Protein 3CIM (pdb70)

Structure (mmCIF, N/CA/C/O backbone):
data_3CIM
#
_entry.id   3CIM
#
_cell.length_a   120.802
_cell.length_b   120.802
_cell.length_c   29.235
_cell.angle_alpha   90.000
_cell.angle_beta   90.000
_cell.angle_gamma   120.000
#
_symmetry.space_group_name_H-M   'P 6'
#
loop_
_entity.id
_entity.type
_entity.pdbx_description
1 polymer 'Carbon dioxide-concentrating mechanism protein ccmK homolog 2'
2 non-polymer 'SULFATE ION'
3 non-polymer GLYCEROL
4 water water
#
loop_
_atom_site.group_PDB
_atom_site.id
_atom_site.type_symbol
_atom_site.label_atom_id
_atom_site.label_alt_id
_atom_site.label_comp_id
_atom_site.label_asym_id
_atom_site.label_entity_id
_atom_site.label_seq_id
_atom_site.pdbx_PDB_ins_code
_atom_site.Cartn_x
_atom_site.Cartn_y
_atom_site.Cartn_z
_atom_site.occupancy
_atom_site.B_iso_or_equiv
_atom_site.auth_seq_id
_atom_site.auth_comp_id
_atom_site.auth_asym_id
_atom_site.auth_atom_id
_atom_site.pdbx_PDB_model_num
ATOM 1 N N . ILE A 1 3 ? -23.485 20.857 14.944 1.00 27.64 3 ILE A N 1
ATOM 2 C CA . ILE A 1 3 ? -22.478 21.726 14.275 1.00 25.95 3 ILE A CA 1
ATOM 3 C C . ILE A 1 3 ? -21.766 20.967 13.121 1.00 20.39 3 ILE A C 1
ATOM 4 O O . ILE A 1 3 ? -21.536 19.732 13.184 1.00 18.88 3 ILE A O 1
ATOM 9 N N . ALA A 1 4 ? -21.524 21.690 12.024 1.00 16.87 4 ALA A N 1
ATOM 10 C CA . ALA A 1 4 ? -21.078 21.096 10.751 1.00 13.62 4 ALA A CA 1
ATOM 11 C C . ALA A 1 4 ? -19.677 20.537 10.832 1.00 12.96 4 ALA A C 1
ATOM 12 O O . ALA A 1 4 ? -18.877 20.932 11.681 1.00 15.25 4 ALA A O 1
ATOM 14 N N . VAL A 1 5 ? -19.413 19.581 9.957 1.00 11.97 5 VAL A N 1
ATOM 15 C CA . VAL A 1 5 ? -18.069 19.001 9.840 1.00 12.62 5 VAL A CA 1
ATOM 16 C C . VAL A 1 5 ? -17.598 19.175 8.395 1.00 12.45 5 VAL A C 1
ATOM 17 O O . VAL A 1 5 ? -18.372 18.992 7.462 1.00 12.32 5 VAL A O 1
ATOM 21 N N . GLY A 1 6 ? -16.331 19.577 8.227 1.00 10.31 6 GLY A N 1
ATOM 22 C CA . GLY A 1 6 ? -15.733 19.708 6.916 1.00 10.78 6 GLY A CA 1
ATOM 23 C C . GLY A 1 6 ? -14.451 18.874 6.889 1.00 11.20 6 GLY A C 1
ATOM 24 O O . GLY A 1 6 ? -13.713 18.789 7.887 1.00 12.10 6 GLY A O 1
ATOM 25 N N . MET A 1 7 ? -14.208 18.231 5.753 1.00 9.64 7 MET A N 1
ATOM 26 C CA . MET A 1 7 ? -13.108 17.269 5.621 1.00 9.82 7 MET A CA 1
ATOM 27 C C . MET A 1 7 ? -12.370 17.500 4.322 1.00 9.70 7 MET A C 1
ATOM 28 O O . MET A 1 7 ? -13.008 17.625 3.268 1.00 10.61 7 MET A O 1
ATOM 33 N N . ILE A 1 8 ? -11.022 17.510 4.350 1.00 10.04 8 ILE A N 1
ATOM 34 C CA . ILE A 1 8 ? -10.204 17.481 3.141 1.00 9.88 8 ILE A CA 1
ATOM 35 C C . ILE A 1 8 ? -9.231 16.323 3.300 1.00 9.25 8 ILE A C 1
ATOM 36 O O . ILE A 1 8 ? -8.486 16.252 4.271 1.00 9.47 8 ILE A O 1
ATOM 41 N N . GLU A 1 9 ? -9.247 15.453 2.297 1.00 9.66 9 GLU A N 1
ATOM 42 C CA . GLU A 1 9 ? -8.335 14.317 2.211 1.00 8.76 9 GLU A CA 1
ATOM 43 C C . GLU A 1 9 ? -7.322 14.590 1.125 1.00 9.20 9 GLU A C 1
ATOM 44 O O . GLU A 1 9 ? -7.704 14.925 -0.005 1.00 10.56 9 GLU A O 1
ATOM 50 N N . THR A 1 10 ? -6.044 14.443 1.468 1.00 9.68 10 THR A N 1
ATOM 51 C CA . THR A 1 10 ? -4.954 14.593 0.514 1.00 10.09 10 THR A CA 1
ATOM 52 C C . THR A 1 10 ? -4.161 13.323 0.363 1.00 10.74 10 THR A C 1
ATOM 53 O O . THR A 1 10 ? -4.210 12.462 1.223 1.00 12.27 10 THR A O 1
ATOM 57 N N . ARG A 1 11 ? -3.416 13.236 -0.737 1.00 12.48 11 ARG A N 1
ATOM 58 C CA . ARG A 1 11 ? -2.341 12.257 -0.836 1.00 13.59 11 ARG A CA 1
ATOM 59 C C . ARG A 1 11 ? -1.076 13.005 -0.461 1.00 13.90 11 ARG A C 1
ATOM 60 O O . ARG A 1 11 ? -0.662 13.897 -1.170 1.00 18.96 11 ARG A O 1
ATOM 68 N N . GLY A 1 12 ? -0.493 12.692 0.678 1.00 11.89 12 GLY A N 1
ATOM 69 C CA . GLY A 1 12 ? 0.699 13.435 1.130 1.00 12.58 12 GLY A CA 1
ATOM 70 C C . GLY A 1 12 ? 0.487 14.275 2.381 1.00 10.70 12 GLY A C 1
ATOM 71 O O . GLY A 1 12 ? -0.540 14.947 2.531 1.00 12.26 12 GLY A O 1
ATOM 72 N N . PHE A 1 13 ? 1.505 14.296 3.237 1.00 11.08 13 PHE A N 1
ATOM 73 C CA . PHE A 1 13 ? 1.357 14.948 4.542 1.00 10.78 13 PHE A CA 1
ATOM 74 C C . PHE A 1 13 ? 1.514 16.501 4.457 1.00 9.71 13 PHE A C 1
ATOM 75 O O . PHE A 1 13 ? 0.711 17.229 5.000 1.00 9.88 13 PHE A O 1
ATOM 83 N N . PRO A 1 14 ? 2.529 17.013 3.744 1.00 9.51 14 PRO A N 1
ATOM 84 C CA . PRO A 1 14 ? 2.654 18.478 3.684 1.00 9.92 14 PRO A CA 1
ATOM 85 C C . PRO A 1 14 ? 1.373 19.161 3.174 1.00 10.39 14 PRO A C 1
ATOM 86 O O . PRO A 1 14 ? 0.970 20.186 3.731 1.00 10.72 14 PRO A O 1
ATOM 90 N N . ALA A 1 15 ? 0.711 18.560 2.191 1.00 9.94 15 ALA A N 1
ATOM 91 C CA . ALA A 1 15 ? -0.519 19.151 1.648 1.00 11.99 15 ALA A CA 1
ATOM 92 C C . ALA A 1 15 ? -1.652 19.166 2.678 1.00 9.59 15 ALA A C 1
ATOM 93 O O . ALA A 1 15 ? -2.466 20.098 2.707 1.00 10.99 15 ALA A O 1
ATOM 95 N N . VAL A 1 16 ? -1.718 18.146 3.529 1.00 9.40 16 VAL A N 1
ATOM 96 C CA . VAL A 1 16 ? -2.775 18.079 4.517 1.00 10.83 16 VAL A CA 1
ATOM 97 C C . VAL A 1 16 ? -2.553 19.116 5.615 1.00 10.20 16 VAL A C 1
ATOM 98 O O . VAL A 1 16 ? -3.520 19.666 6.147 1.00 10.29 16 VAL A O 1
ATOM 102 N N . VAL A 1 17 ? -1.279 19.390 5.927 1.00 9.47 17 VAL A N 1
ATOM 103 C CA . VAL A 1 17 ? -0.964 20.420 6.908 1.00 11.08 17 VAL A CA 1
ATOM 104 C C . VAL A 1 17 ? -1.337 21.792 6.366 1.00 10.38 17 VAL A C 1
ATOM 105 O O . VAL A 1 17 ? -1.944 22.587 7.070 1.00 11.22 17 VAL A O 1
ATOM 109 N N . GLU A 1 18 ? -1.019 22.055 5.112 1.00 10.22 18 GLU A N 1
ATOM 110 C CA . GLU A 1 18 ? -1.453 23.299 4.479 1.00 11.82 18 GLU A CA 1
ATOM 111 C C . GLU A 1 18 ? -2.987 23.394 4.407 1.00 10.69 18 GLU A C 1
ATOM 112 O O . GLU A 1 18 ? -3.566 24.467 4.705 1.00 13.02 18 GLU A O 1
ATOM 118 N N . ALA A 1 19 ? -3.676 22.288 4.075 1.00 10.83 19 ALA A N 1
ATOM 119 C CA . ALA A 1 19 ? -5.150 22.310 4.094 1.00 11.65 19 ALA A CA 1
ATOM 120 C C . ALA A 1 19 ? -5.655 22.728 5.460 1.00 10.40 19 ALA A C 1
ATOM 121 O O . ALA A 1 19 ? -6.507 23.621 5.590 1.00 12.12 19 ALA A O 1
ATOM 123 N N . ALA A 1 20 ? -5.118 22.110 6.500 1.00 11.23 20 ALA A N 1
ATOM 124 C CA . ALA A 1 20 ? -5.549 22.426 7.849 1.00 10.50 20 ALA A CA 1
ATOM 125 C C . ALA A 1 20 ? -5.287 23.891 8.234 1.00 11.43 20 ALA A C 1
ATOM 126 O O . ALA A 1 20 ? -6.167 24.557 8.802 1.00 11.14 20 ALA A O 1
ATOM 128 N N . ASP A 1 21 ? -4.084 24.382 7.944 1.00 10.71 21 ASP A N 1
ATOM 129 C CA . ASP A 1 21 ? -3.724 25.738 8.311 1.00 11.58 21 ASP A CA 1
ATOM 130 C C . ASP A 1 21 ? -4.635 26.749 7.619 1.00 11.20 21 ASP A C 1
ATOM 131 O O . ASP A 1 21 ? -5.121 27.706 8.235 1.00 12.40 21 ASP A O 1
ATOM 136 N N . SER A 1 22 ? -4.838 26.561 6.319 1.00 12.18 22 SER A N 1
ATOM 137 C CA A SER A 1 22 ? -5.709 27.453 5.575 0.50 12.03 22 SER A CA 1
ATOM 138 C CA B SER A 1 22 ? -5.697 27.467 5.573 0.50 12.35 22 SER A CA 1
ATOM 139 C C . SER A 1 22 ? -7.157 27.395 6.037 1.00 13.95 22 SER A C 1
ATOM 140 O O . SER A 1 22 ? -7.830 28.412 6.084 1.00 12.93 22 SER A O 1
ATOM 145 N N . MET A 1 23 ? -7.628 26.202 6.406 1.00 12.99 23 MET A N 1
ATOM 146 C CA A MET A 1 23 ? -8.995 26.065 6.900 0.50 12.96 23 MET A CA 1
ATOM 147 C CA B MET A 1 23 ? -8.987 26.043 6.922 0.50 12.89 23 MET A CA 1
ATOM 148 C C . MET A 1 23 ? -9.203 26.862 8.194 1.00 12.41 23 MET A C 1
ATOM 149 O O . MET A 1 23 ? -10.188 27.609 8.328 1.00 13.29 23 MET A O 1
ATOM 158 N N . VAL A 1 24 ? -8.307 26.701 9.170 1.00 12.60 24 VAL A N 1
ATOM 159 C CA . VAL A 1 24 ? -8.506 27.390 10.442 1.00 13.24 24 VAL A CA 1
ATOM 160 C C . VAL A 1 24 ? -8.252 28.891 10.374 1.00 14.45 24 VAL A C 1
ATOM 161 O O . VAL A 1 24 ? -8.814 29.650 11.182 1.00 15.62 24 VAL A O 1
ATOM 165 N N . LYS A 1 25 ? -7.474 29.333 9.385 1.00 13.60 25 LYS A N 1
ATOM 166 C CA . LYS A 1 25 ? -7.252 30.766 9.205 1.00 13.34 25 LYS A CA 1
ATOM 167 C C . LYS A 1 25 ? -8.402 31.421 8.439 1.00 15.47 25 LYS A C 1
ATOM 168 O O . LYS A 1 25 ? -8.628 32.619 8.556 1.00 18.16 25 LYS A O 1
ATOM 174 N N . ALA A 1 26 ? -9.120 30.654 7.637 1.00 15.27 26 ALA A N 1
ATOM 175 C CA . ALA A 1 26 ? -10.111 31.253 6.746 1.00 15.55 26 ALA A CA 1
ATOM 176 C C . ALA A 1 26 ? -11.419 31.634 7.416 1.00 16.59 26 ALA A C 1
ATOM 177 O O . ALA A 1 26 ? -12.149 32.515 6.913 1.00 21.54 26 ALA A O 1
ATOM 179 N N . ALA A 1 27 ? -11.725 30.981 8.522 1.00 16.15 27 ALA A N 1
ATOM 180 C CA . ALA A 1 27 ? -13.065 31.091 9.131 1.00 16.74 27 ALA A CA 1
ATOM 181 C C . ALA A 1 27 ? -13.029 30.575 10.556 1.00 17.03 27 ALA A C 1
ATOM 182 O O . ALA A 1 27 ? -12.024 30.015 10.992 1.00 17.35 27 ALA A O 1
ATOM 184 N N . ARG A 1 28 ? -14.134 30.756 11.282 1.00 17.33 28 ARG A N 1
ATOM 185 C CA A ARG A 1 28 ? -14.175 30.360 12.678 0.50 18.92 28 ARG A CA 1
ATOM 186 C CA B ARG A 1 28 ? -14.204 30.366 12.680 0.50 19.50 28 ARG A CA 1
ATOM 187 C C . ARG A 1 28 ? -14.538 28.888 12.733 1.00 19.43 28 ARG A C 1
ATOM 188 O O . ARG A 1 28 ? -15.692 28.517 12.947 1.00 21.45 28 ARG A O 1
ATOM 203 N N . VAL A 1 29 ? -13.538 28.060 12.503 1.00 17.34 29 VAL A N 1
ATOM 204 C CA . VAL A 1 29 ? -13.687 26.609 12.651 1.00 15.16 29 VAL A CA 1
ATOM 205 C C . VAL A 1 29 ? -12.560 26.104 13.545 1.00 14.50 29 VAL A C 1
ATOM 206 O O . VAL A 1 29 ? -11.524 26.760 13.681 1.00 17.95 29 VAL A O 1
ATOM 210 N N . THR A 1 30 ? -12.766 24.950 14.164 1.00 14.41 30 THR A N 1
ATOM 211 C CA . THR A 1 30 ? -11.747 24.305 14.979 1.00 15.71 30 THR A CA 1
ATOM 212 C C . THR A 1 30 ? -11.293 23.048 14.253 1.00 13.45 30 THR A C 1
ATOM 213 O O . THR A 1 30 ? -12.094 22.260 13.765 1.00 14.79 30 THR A O 1
ATOM 217 N N . LEU A 1 31 ? -9.985 22.869 14.166 1.00 12.45 31 LEU A N 1
ATOM 218 C CA . LEU A 1 31 ? -9.424 21.628 13.674 1.00 12.47 31 LEU A CA 1
ATOM 219 C C . LEU A 1 31 ? -9.536 20.589 14.764 1.00 12.39 31 LEU A C 1
ATOM 220 O O . LEU A 1 31 ? -8.995 20.794 15.864 1.00 13.49 31 LEU A O 1
ATOM 225 N N . VAL A 1 32 ? -10.232 19.482 14.474 1.00 13.05 32 VAL A N 1
ATOM 226 C CA . VAL A 1 32 ? -10.576 18.522 15.521 1.00 15.38 32 VAL A CA 1
ATOM 227 C C . VAL A 1 32 ? -10.042 17.137 15.240 1.00 17.84 32 VAL A C 1
ATOM 228 O O . VAL A 1 32 ? -10.003 16.285 16.118 1.00 21.91 32 VAL A O 1
ATOM 232 N N . GLY A 1 33 ? -9.629 16.896 14.006 1.00 15.42 33 GLY A N 1
ATOM 233 C CA . GLY A 1 33 ? -9.265 15.548 13.609 1.00 17.27 33 GLY A CA 1
ATOM 234 C C . GLY A 1 33 ? -8.198 15.470 12.540 1.00 13.13 33 GLY A C 1
ATOM 235 O O . GLY A 1 33 ? -8.119 16.325 11.668 1.00 12.12 33 GLY A O 1
ATOM 236 N N . TYR A 1 34 ? -7.391 14.402 12.622 1.00 14.12 34 TYR A N 1
ATOM 237 C CA . TYR A 1 34 ? -6.384 14.060 11.625 1.00 13.47 34 TYR A CA 1
ATOM 238 C C . TYR A 1 34 ? -6.407 12.535 11.526 1.00 12.77 34 TYR A C 1
ATOM 239 O O . TYR A 1 34 ? -6.150 11.872 12.541 1.00 14.62 34 TYR A O 1
ATOM 248 N N . GLU A 1 35 ? -6.796 12.001 10.355 1.00 11.48 35 GLU A N 1
ATOM 249 C CA . GLU A 1 35 ? -7.003 10.579 10.178 1.00 12.05 35 GLU A CA 1
ATOM 250 C C . GLU A 1 35 ? -6.139 10.034 9.050 1.00 11.46 35 GLU A C 1
ATOM 251 O O . GLU A 1 35 ? -6.114 10.578 7.957 1.00 13.13 35 GLU A O 1
ATOM 257 N N . LYS A 1 36 ? -5.466 8.926 9.320 1.00 12.91 36 LYS A N 1
ATOM 258 C CA A LYS A 1 36 ? -4.636 8.246 8.332 0.50 13.35 36 LYS A CA 1
ATOM 259 C CA B LYS A 1 36 ? -4.603 8.245 8.371 0.50 13.36 36 LYS A CA 1
ATOM 260 C C . LYS A 1 36 ? -5.270 6.900 8.013 1.00 14.84 36 LYS A C 1
ATOM 261 O O . LYS A 1 36 ? -5.618 6.160 8.909 1.00 16.67 36 LYS A O 1
ATOM 272 N N . ILE A 1 37 ? -5.427 6.588 6.727 1.00 12.95 37 ILE A N 1
ATOM 273 C CA . ILE A 1 37 ? -6.074 5.314 6.308 1.00 14.50 37 ILE A CA 1
ATOM 274 C C . ILE A 1 37 ? -5.2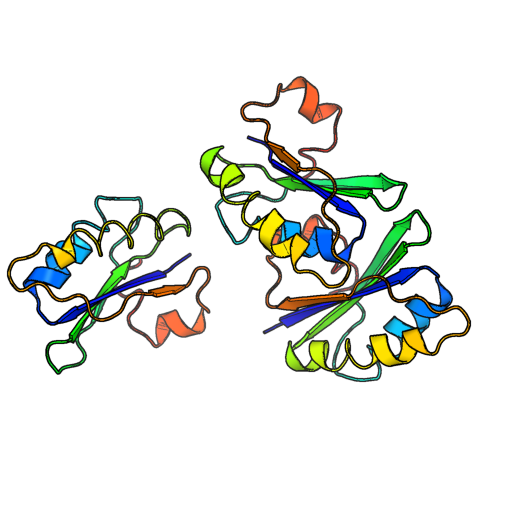48 4.429 5.342 1.00 17.15 37 ILE A C 1
ATOM 275 O O . ILE A 1 37 ? -5.731 3.423 4.778 1.00 17.30 37 ILE A O 1
ATOM 280 N N . GLY A 1 38 ? -4.006 4.840 5.136 1.00 20.96 38 GLY A N 1
ATOM 281 C CA . GLY A 1 38 ? -3.090 4.132 4.226 1.00 21.24 38 GLY A CA 1
ATOM 282 C C . GLY A 1 38 ? -3.111 4.622 2.784 1.00 23.36 38 GLY A C 1
ATOM 283 O O . GLY A 1 38 ? -3.879 5.526 2.437 1.00 17.80 38 GLY A O 1
ATOM 284 N N . SER A 1 39 ? -2.221 4.049 1.950 1.00 23.32 39 SER A N 1
ATOM 285 C CA A SER A 1 39 ? -2.018 4.506 0.573 0.50 22.10 39 SER A CA 1
ATOM 286 C CA B SER A 1 39 ? -2.044 4.504 0.570 0.50 23.38 39 SER A CA 1
ATOM 287 C C . SER A 1 39 ? -1.694 5.991 0.516 1.00 14.08 39 SER A C 1
ATOM 288 O O . SER A 1 39 ? -2.010 6.656 -0.474 1.00 20.64 39 SER A O 1
ATOM 293 N N . GLY A 1 40 ? -1.053 6.511 1.586 1.00 16.93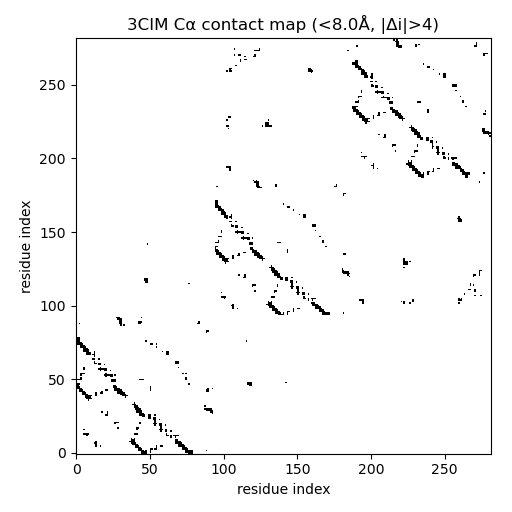 40 GLY A N 1
ATOM 294 C CA . GLY A 1 40 ? -0.713 7.946 1.659 1.00 15.23 40 GLY A CA 1
ATOM 295 C C . GLY A 1 40 ? -1.883 8.889 1.769 1.00 12.89 40 GLY A C 1
ATOM 296 O O . GLY A 1 40 ? -1.707 10.072 1.542 1.00 13.16 40 GLY A O 1
ATOM 297 N N . ARG A 1 41 ? -3.053 8.373 2.133 1.00 14.15 41 ARG A N 1
ATOM 298 C CA . ARG A 1 41 ? -4.265 9.177 2.245 1.00 12.67 41 ARG A CA 1
ATOM 299 C C . ARG A 1 41 ? -4.456 9.660 3.662 1.00 11.73 41 ARG A C 1
ATOM 300 O O . ARG A 1 41 ? -4.538 8.831 4.578 1.00 12.95 41 ARG A O 1
ATOM 308 N N . VAL A 1 42 ? -4.540 10.991 3.829 1.00 10.47 42 VAL A N 1
ATOM 309 C CA . VAL A 1 42 ? -4.704 11.572 5.142 1.00 10.41 42 VAL A CA 1
ATOM 310 C C . VAL A 1 42 ? -5.790 12.621 5.067 1.00 8.82 42 VAL A C 1
ATOM 311 O O . VAL A 1 42 ? -5.895 13.322 4.067 1.00 9.51 42 VAL A O 1
ATOM 315 N N . THR A 1 43 ? -6.615 12.716 6.114 1.00 9.42 43 THR A N 1
ATOM 316 C CA . THR A 1 43 ? -7.727 13.653 6.139 1.00 10.04 43 THR A CA 1
ATOM 317 C C . THR A 1 43 ? -7.606 14.563 7.354 1.00 8.95 43 THR A C 1
ATOM 318 O O . THR A 1 43 ? -7.309 14.101 8.463 1.00 10.34 43 THR A O 1
ATOM 322 N N . VAL A 1 44 ? -7.912 15.849 7.167 1.00 8.62 44 VAL A N 1
ATOM 323 C CA . VAL A 1 44 ? -8.097 16.762 8.292 1.00 9.62 44 VAL A CA 1
ATOM 324 C C . VAL A 1 44 ? -9.560 17.161 8.362 1.00 9.41 44 VAL A C 1
ATOM 325 O O . VAL A 1 44 ? -10.218 17.295 7.331 1.00 10.70 44 VAL A O 1
ATOM 329 N N . ILE A 1 45 ? -10.035 17.307 9.587 1.00 10.78 45 ILE A N 1
ATOM 330 C CA . ILE A 1 45 ? -11.430 17.508 9.891 1.00 9.58 45 ILE A CA 1
ATOM 331 C C . ILE A 1 45 ? -11.589 18.750 10.742 1.00 10.98 45 ILE A C 1
ATOM 332 O O . ILE A 1 45 ? -10.892 18.914 11.757 1.00 11.54 45 ILE A O 1
ATOM 337 N N . VAL A 1 46 ? -12.497 19.623 10.316 1.00 11.09 46 VAL A N 1
ATOM 338 C CA . VAL A 1 46 ? -12.835 20.803 11.118 1.00 11.11 46 VAL A CA 1
ATOM 339 C C . VAL A 1 46 ? -14.322 20.814 11.489 1.00 11.49 46 VAL A C 1
ATOM 340 O O . VAL A 1 46 ? -15.129 20.144 10.833 1.00 11.51 46 VAL A O 1
ATOM 344 N N . ARG A 1 47 ? -14.648 21.540 12.563 1.00 12.61 47 ARG A N 1
ATOM 345 C CA A ARG A 1 47 ? -16.040 21.701 13.013 0.50 12.91 47 ARG A CA 1
ATOM 346 C CA B ARG A 1 47 ? -16.012 21.706 13.042 0.50 14.25 47 ARG A CA 1
ATOM 347 C C . ARG A 1 47 ? -16.351 23.184 13.180 1.00 13.61 47 ARG A C 1
ATOM 348 O O . ARG A 1 47 ? -15.489 23.983 13.572 1.00 14.41 47 ARG A O 1
ATOM 363 N N . GLY A 1 48 ? -17.597 23.563 12.902 1.00 14.76 48 GLY A N 1
ATOM 364 C CA . GLY A 1 48 ? -17.994 24.957 13.122 1.00 15.52 48 GLY A CA 1
ATOM 365 C C . GLY A 1 48 ? -19.380 25.174 12.550 1.00 13.83 48 GLY A C 1
ATOM 366 O O . GLY A 1 48 ? -20.037 24.245 12.078 1.00 15.37 48 GLY A O 1
ATOM 367 N N . ASP A 1 49 ? -19.812 26.422 12.568 1.00 14.66 49 ASP A N 1
ATOM 368 C CA . ASP A 1 49 ? -21.067 26.787 11.895 1.00 15.77 49 ASP A CA 1
ATOM 369 C C . ASP A 1 49 ? -20.995 26.452 10.415 1.00 15.53 49 ASP A C 1
ATOM 370 O O . ASP A 1 49 ? -19.919 26.499 9.802 1.00 15.07 49 ASP A O 1
ATOM 375 N N . VAL A 1 50 ? -22.133 26.078 9.840 1.00 15.58 50 VAL A N 1
ATOM 376 C CA . VAL A 1 50 ? -22.186 25.682 8.444 1.00 16.73 50 VAL A CA 1
ATOM 377 C C . VAL A 1 50 ? -21.461 26.649 7.505 1.00 17.19 50 VAL A C 1
ATOM 378 O O . VAL A 1 50 ? -20.646 26.227 6.692 1.00 17.83 50 VAL A O 1
ATOM 382 N N . SER A 1 51 ? -21.778 27.945 7.586 1.00 17.63 51 SER A N 1
ATOM 383 C CA A SER A 1 51 ? -21.182 28.914 6.672 0.33 17.21 51 SER A CA 1
ATOM 384 C CA B SER A 1 51 ? -21.188 28.954 6.704 0.33 16.19 51 SER A CA 1
ATOM 385 C CA C SER A 1 51 ? -21.184 28.921 6.682 0.33 18.17 51 SER A CA 1
ATOM 386 C C . SER A 1 51 ? -19.671 29.007 6.859 1.00 17.62 51 SER A C 1
ATOM 387 O O . SER A 1 51 ? -18.935 29.182 5.895 1.00 17.18 51 SER A O 1
ATOM 394 N N . GLU A 1 52 ? -19.223 28.901 8.095 1.00 15.70 52 GLU A N 1
ATOM 395 C CA . GLU A 1 52 ? -17.804 28.949 8.397 1.00 15.77 52 GLU A CA 1
ATOM 396 C C . GLU A 1 52 ? -17.087 27.722 7.815 1.00 15.23 52 GLU A C 1
ATOM 397 O O . GLU A 1 52 ? -16.017 27.839 7.194 1.00 15.32 52 GLU A O 1
ATOM 403 N N . VAL A 1 53 ? -17.685 26.546 7.991 1.00 12.97 53 VAL A N 1
ATOM 404 C CA . VAL A 1 53 ? -17.078 25.328 7.429 1.00 13.13 53 VAL A CA 1
ATOM 405 C C . VAL A 1 53 ? -17.000 25.399 5.903 1.00 12.72 53 VAL A C 1
ATOM 406 O O . VAL A 1 53 ? -15.992 24.985 5.293 1.00 13.50 53 VAL A O 1
ATOM 410 N N . GLN A 1 54 ? -18.050 25.927 5.269 1.00 13.61 54 GLN A N 1
ATOM 411 C CA . GLN A 1 54 ? -18.031 26.103 3.829 1.00 15.66 54 GLN A CA 1
ATOM 412 C C . GLN A 1 54 ? -16.876 27.003 3.377 1.00 15.61 54 GLN A C 1
ATOM 413 O O . GLN A 1 54 ? -16.148 26.659 2.452 1.00 16.52 54 GLN A O 1
ATOM 419 N N . ALA A 1 55 ? -16.701 28.151 4.039 1.00 15.80 55 ALA A N 1
ATOM 420 C CA . ALA A 1 55 ? -15.580 29.060 3.718 1.00 17.11 55 ALA A CA 1
ATOM 421 C C . ALA A 1 55 ? -14.230 28.370 3.960 1.00 15.14 55 ALA A C 1
ATOM 422 O O . ALA A 1 55 ? -13.301 28.499 3.138 1.00 15.58 55 ALA A O 1
ATOM 424 N N . SER A 1 56 ? -14.119 27.630 5.072 1.00 12.22 56 SER A N 1
ATOM 425 C CA A SER A 1 56 ? -12.856 26.957 5.379 0.50 12.72 56 SER A CA 1
ATOM 426 C CA B SER A 1 56 ? -12.859 26.951 5.401 0.50 13.12 56 SER A CA 1
ATOM 427 C C . SER A 1 56 ? -12.481 25.902 4.344 1.00 13.54 56 SER A C 1
ATOM 428 O O . SER A 1 56 ? -11.314 25.823 3.912 1.00 13.48 56 SER A O 1
ATOM 433 N N . VAL A 1 57 ? -13.449 25.077 3.952 1.00 12.13 57 VAL A N 1
ATOM 434 C CA . VAL A 1 57 ? -13.126 23.984 3.025 1.00 13.49 57 VAL A CA 1
ATOM 435 C C . VAL A 1 57 ? -12.701 24.536 1.660 1.00 15.01 57 VAL A C 1
ATOM 436 O O . VAL A 1 57 ? -11.715 24.081 1.057 1.00 13.55 57 VAL A O 1
ATOM 440 N N . SER A 1 58 ? -13.391 25.569 1.181 1.00 15.80 58 SER A N 1
ATOM 441 C CA A SER A 1 58 ? -12.992 26.173 -0.093 0.50 15.33 58 SER A CA 1
ATOM 4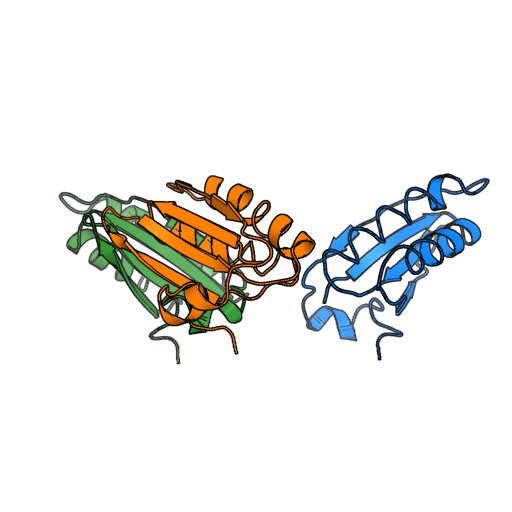42 C CA B SER A 1 58 ? -13.018 26.218 -0.070 0.50 15.40 58 SER A CA 1
ATOM 443 C C . SER A 1 58 ? -11.575 26.741 0.008 1.00 15.23 58 SER A C 1
ATOM 444 O O . SER A 1 58 ? -10.777 26.551 -0.898 1.00 16.87 58 SER A O 1
ATOM 449 N N . ALA A 1 59 ? -11.251 27.431 1.102 1.00 14.11 59 ALA A N 1
ATOM 450 C CA . ALA A 1 59 ? -9.892 27.957 1.267 1.00 15.24 59 ALA A CA 1
ATOM 451 C C . ALA A 1 59 ? -8.855 26.847 1.349 1.00 13.57 59 ALA A C 1
ATOM 452 O O . ALA A 1 59 ? -7.761 26.963 0.772 1.00 13.42 59 ALA A O 1
ATOM 454 N N . GLY A 1 60 ? -9.197 25.773 2.062 1.00 12.78 60 GLY A N 1
ATOM 455 C CA . GLY A 1 60 ? -8.270 24.638 2.197 1.00 12.18 60 GLY A CA 1
ATOM 456 C C . GLY A 1 60 ? -7.974 23.943 0.884 1.00 13.18 60 GLY A C 1
ATOM 457 O O . GLY A 1 60 ? -6.834 23.509 0.653 1.00 12.44 60 GLY A O 1
ATOM 458 N N . ILE A 1 61 ? -8.992 23.794 0.028 1.00 12.45 61 ILE A N 1
ATOM 459 C CA . ILE A 1 61 ? -8.779 23.160 -1.284 1.00 14.84 61 ILE A CA 1
ATOM 460 C C . ILE A 1 61 ? -7.839 24.019 -2.134 1.00 14.78 61 ILE A C 1
ATOM 461 O O . ILE A 1 61 ? -6.881 23.516 -2.734 1.00 13.90 61 ILE A O 1
ATOM 466 N N . GLU A 1 62 ? -8.107 25.320 -2.183 1.00 13.42 62 GLU A N 1
ATOM 467 C CA A GLU A 1 62 ? -7.299 26.208 -3.006 0.50 16.19 62 GLU A CA 1
ATOM 468 C CA B GLU A 1 62 ? -7.292 26.225 -3.002 0.50 15.99 62 GLU A CA 1
ATOM 469 C C . GLU A 1 62 ? -5.849 26.178 -2.533 1.00 16.93 62 GLU A C 1
ATOM 470 O O . GLU A 1 62 ? -4.919 26.103 -3.329 1.00 17.57 62 GLU A O 1
ATOM 481 N N . ALA A 1 63 ? -5.654 26.191 -1.227 1.00 14.18 63 ALA A N 1
ATOM 482 C CA . ALA A 1 63 ? -4.289 26.191 -0.728 1.00 13.96 63 ALA A CA 1
ATOM 483 C C . ALA A 1 63 ? -3.581 24.849 -0.910 1.00 11.81 63 ALA A C 1
ATOM 484 O O . ALA A 1 63 ? -2.413 24.821 -1.292 1.00 13.76 63 ALA A O 1
ATOM 486 N N . ALA A 1 64 ? -4.277 23.741 -0.663 1.00 13.22 64 ALA A N 1
ATOM 487 C CA . ALA A 1 64 ? -3.628 22.445 -0.774 1.00 13.11 64 ALA A CA 1
ATOM 488 C C . ALA A 1 64 ? -3.249 22.145 -2.214 1.00 13.41 64 ALA A C 1
ATOM 489 O O . ALA A 1 64 ? -2.196 21.568 -2.479 1.00 14.07 64 ALA A O 1
ATOM 491 N N . ASN A 1 65 ? -4.073 22.593 -3.166 1.00 14.07 65 ASN A N 1
ATOM 492 C CA . ASN A 1 65 ? -3.770 22.368 -4.590 1.00 14.39 65 ASN A CA 1
ATOM 493 C C . ASN A 1 65 ? -2.451 22.997 -4.968 1.00 15.89 65 ASN A C 1
ATOM 494 O O . ASN A 1 65 ? -1.786 22.516 -5.908 1.00 20.58 65 ASN A O 1
ATOM 499 N N . ARG A 1 66 ? -2.088 24.090 -4.292 1.00 15.29 66 ARG A N 1
ATOM 500 C CA . ARG A 1 66 ? -0.901 24.877 -4.646 1.00 16.49 66 ARG A CA 1
ATOM 501 C C . ARG A 1 66 ? 0.390 24.359 -4.000 1.00 17.49 66 ARG A C 1
ATOM 502 O O . ARG A 1 66 ? 1.470 24.862 -4.283 1.00 20.11 66 ARG A O 1
ATOM 510 N N . VAL A 1 67 ? 0.281 23.397 -3.094 1.00 15.86 67 VAL A N 1
ATOM 511 C CA . VAL A 1 67 ? 1.465 22.864 -2.439 1.00 16.79 67 VAL A CA 1
ATOM 512 C C . VAL A 1 67 ? 2.281 22.137 -3.473 1.00 18.78 67 VAL A C 1
ATOM 513 O O . VAL A 1 67 ? 1.722 21.467 -4.311 1.00 20.24 67 VAL A O 1
ATOM 517 N N . ASN A 1 68 ? 3.606 22.265 -3.408 1.00 18.43 68 ASN A N 1
ATOM 518 C CA . ASN A 1 68 ? 4.471 21.511 -4.316 1.00 19.26 68 ASN A CA 1
ATOM 519 C C . ASN A 1 68 ? 4.303 20.007 -4.093 1.00 18.36 68 ASN A C 1
ATOM 520 O O . ASN A 1 68 ? 4.610 19.506 -3.014 1.00 19.80 68 ASN A O 1
ATOM 525 N N . GLY A 1 69 ? 3.742 19.323 -5.083 1.00 19.35 69 GLY A N 1
ATOM 526 C CA . GLY A 1 69 ? 3.448 17.902 -4.995 1.00 19.90 69 GLY A CA 1
ATOM 527 C C . GLY A 1 69 ? 2.170 17.661 -4.209 1.00 23.26 69 GLY A C 1
ATOM 528 O O . GLY A 1 69 ? 1.886 16.521 -3.805 1.00 22.30 69 GLY A O 1
ATOM 529 N N . GLY A 1 70 ? 1.394 18.730 -4.016 1.00 23.25 70 GLY A N 1
ATOM 530 C CA . GLY A 1 70 ? 0.105 18.643 -3.330 1.00 27.83 70 GLY A CA 1
ATOM 531 C C . GLY A 1 70 ? -0.937 17.930 -4.178 1.00 26.74 70 GLY A C 1
ATOM 532 O O . GLY A 1 70 ? -1.045 18.193 -5.381 1.00 27.65 70 GLY A O 1
ATOM 533 N N . GLU A 1 71 ? -1.708 17.036 -3.552 1.00 22.92 71 GLU A N 1
ATOM 534 C CA . GLU A 1 71 ? -2.803 16.316 -4.222 1.00 19.65 71 GLU A CA 1
ATOM 535 C C . GLU A 1 71 ? -4.052 16.189 -3.336 1.00 16.74 71 GLU A C 1
ATOM 536 O O . GLU A 1 71 ? -4.074 15.420 -2.386 1.00 17.59 71 GLU A O 1
ATOM 542 N N . VAL A 1 72 ? -5.096 16.934 -3.660 1.00 14.43 72 VAL A N 1
ATOM 543 C CA . VAL A 1 72 ? -6.380 16.804 -2.975 1.00 14.23 72 VAL A CA 1
ATOM 544 C C . VAL A 1 72 ? -7.137 15.653 -3.609 1.00 14.56 72 VAL A C 1
ATOM 545 O O . VAL A 1 72 ? -7.355 15.635 -4.827 1.00 17.77 72 VAL A O 1
ATOM 549 N N . LEU A 1 73 ? -7.569 14.712 -2.788 1.00 13.15 73 LEU A N 1
ATOM 550 C CA . LEU A 1 73 ? -8.252 13.496 -3.246 1.00 14.36 73 LEU A CA 1
ATOM 551 C C . LEU A 1 73 ? -9.758 13.513 -3.127 1.00 14.08 73 LEU A C 1
ATOM 552 O O . LEU A 1 73 ? -10.496 13.044 -4.015 1.00 17.19 73 LEU A O 1
ATOM 557 N N . SER A 1 74 ? -10.236 14.012 -2.006 1.00 13.28 74 SER A N 1
ATOM 558 C CA A SER A 1 74 ? -11.678 14.037 -1.732 0.50 14.43 74 SER A CA 1
ATOM 559 C CA B SER A 1 74 ? -11.656 14.018 -1.716 0.50 14.66 74 SER A CA 1
ATOM 560 C C . SER A 1 74 ? -11.963 15.085 -0.692 1.00 12.13 74 SER A C 1
ATOM 561 O O . SER A 1 74 ? -11.138 15.372 0.168 1.00 13.36 74 SER A O 1
ATOM 566 N N . THR A 1 75 ? -13.133 15.700 -0.804 1.00 13.29 75 THR A N 1
ATOM 567 C CA A THR A 1 75 ? -13.561 16.683 0.187 0.50 13.90 75 THR A CA 1
ATOM 568 C CA B THR A 1 75 ? -13.546 16.677 0.170 0.50 15.29 75 THR A CA 1
ATOM 569 C C . THR A 1 75 ? -15.040 16.539 0.425 1.00 13.34 75 THR A C 1
ATOM 570 O O . THR A 1 75 ? -15.786 16.091 -0.452 1.00 15.48 75 THR A O 1
ATOM 577 N N . HIS A 1 76 ? -15.485 16.924 1.605 1.00 12.72 76 HIS A N 1
ATOM 578 C CA . HIS A 1 76 ? -16.909 16.810 1.883 1.00 11.43 76 HIS A CA 1
ATOM 579 C C . HIS A 1 76 ? -17.285 17.616 3.119 1.00 11.71 76 HIS A C 1
ATOM 580 O O . HIS A 1 76 ? -16.469 17.781 4.030 1.00 12.72 76 HIS A O 1
ATOM 587 N N . ILE A 1 77 ? -18.521 18.123 3.124 1.00 11.23 77 ILE A N 1
ATOM 588 C CA . ILE A 1 77 ? -19.098 18.808 4.249 1.00 11.88 77 ILE A CA 1
ATOM 589 C C . ILE A 1 77 ? -20.397 18.107 4.630 1.00 11.01 77 ILE A C 1
ATOM 590 O O . ILE A 1 77 ? -21.191 17.759 3.767 1.00 12.97 77 ILE A O 1
ATOM 595 N N . ILE A 1 78 ? -20.599 17.898 5.923 1.00 12.27 78 ILE A N 1
ATOM 596 C CA . ILE A 1 78 ? -21.893 17.444 6.454 1.00 14.40 78 ILE A CA 1
ATOM 597 C C . ILE A 1 78 ? -22.382 18.538 7.407 1.00 13.25 78 ILE A C 1
ATOM 598 O O . ILE A 1 78 ? -21.723 18.807 8.408 1.00 13.05 78 ILE A O 1
ATOM 603 N N . ALA A 1 79 ? -23.524 19.164 7.113 1.00 13.81 79 ALA A N 1
ATOM 604 C CA . ALA A 1 79 ? -23.984 20.324 7.920 1.00 16.23 79 ALA A CA 1
ATOM 605 C C . ALA A 1 79 ? -24.423 19.981 9.325 1.00 17.36 79 ALA A C 1
ATOM 606 O O . ALA A 1 79 ? -24.156 20.735 10.282 1.00 18.18 79 ALA A O 1
ATOM 608 N N . ARG A 1 80 ? -25.112 18.855 9.452 1.00 15.07 80 ARG A N 1
ATOM 609 C CA A ARG A 1 80 ? -25.740 18.459 10.705 0.50 15.62 80 ARG A CA 1
ATOM 610 C CA B ARG A 1 80 ? -25.701 18.442 10.733 0.50 16.45 80 ARG A CA 1
ATOM 611 C C . ARG A 1 80 ? -25.471 16.957 10.945 1.00 14.57 80 ARG A C 1
ATOM 612 O O . ARG A 1 80 ? -26.382 16.139 10.808 1.00 16.31 80 ARG A O 1
ATOM 627 N N . PRO A 1 81 ? -24.227 16.588 11.285 1.00 13.29 81 PRO A N 1
ATOM 628 C CA . PRO A 1 81 ? -23.939 15.158 11.418 1.00 15.56 81 PRO A CA 1
ATOM 629 C C . PRO A 1 81 ? -24.711 14.488 12.543 1.00 16.35 81 PRO A C 1
ATOM 630 O O . PRO A 1 81 ? -24.964 15.079 13.602 1.00 18.81 81 PRO A O 1
ATOM 634 N N . HIS A 1 82 ? -25.086 13.236 12.314 1.00 15.17 82 HIS A N 1
ATOM 635 C CA . HIS A 1 82 ? -25.814 12.491 13.315 1.00 15.43 82 HIS A CA 1
ATOM 636 C C . HIS A 1 82 ? -24.953 12.246 14.564 1.00 16.59 82 HIS A C 1
ATOM 637 O O . HIS A 1 82 ? -23.762 11.951 14.472 1.00 17.24 82 HIS A O 1
ATOM 644 N N . GLU A 1 83 ? -25.561 12.340 15.746 1.00 18.20 83 GLU A N 1
ATOM 645 C CA . GLU A 1 83 ? -24.820 12.142 17.000 1.00 17.50 83 GLU A CA 1
ATOM 646 C C . GLU A 1 83 ? -24.039 10.824 17.117 1.00 17.81 83 GLU A C 1
ATOM 647 O O . GLU A 1 83 ? -23.008 10.760 17.789 1.00 17.23 83 GLU A O 1
ATOM 653 N N . ASN A 1 84 ? -24.536 9.774 16.473 1.00 15.01 84 ASN A N 1
ATOM 654 C CA . ASN A 1 84 ? -23.914 8.440 16.541 1.00 14.07 84 ASN A CA 1
ATOM 655 C C . ASN A 1 84 ? -22.502 8.471 15.952 1.00 15.50 84 ASN A C 1
ATOM 656 O O . ASN A 1 84 ? -21.633 7.696 16.367 1.00 15.06 84 ASN A O 1
ATOM 661 N N . LEU A 1 85 ? -22.240 9.402 15.026 1.00 14.34 85 LEU A N 1
ATOM 662 C CA . LEU A 1 85 ? -20.944 9.401 14.352 1.00 16.09 85 LEU A CA 1
ATOM 663 C C . LEU A 1 85 ? -19.836 9.796 15.297 1.00 18.67 85 LEU A C 1
ATOM 664 O O . LEU A 1 85 ? -18.725 9.297 15.174 1.00 20.94 85 LEU A O 1
ATOM 669 N N . GLU A 1 86 ? -20.172 10.610 16.299 1.00 20.73 86 GLU A N 1
ATOM 670 C CA . GLU A 1 86 ? -19.148 11.248 17.137 1.00 26.44 86 GLU A CA 1
ATOM 671 C C . GLU A 1 86 ? -18.323 10.270 17.952 1.00 26.68 86 GLU A C 1
ATOM 672 O O . GLU A 1 86 ? -17.142 10.504 18.205 1.00 28.66 86 GLU A O 1
ATOM 678 N N . TYR A 1 87 ? -18.935 9.171 18.366 1.00 21.82 87 TYR A N 1
ATOM 679 C CA . TYR A 1 87 ? -18.241 8.205 19.220 1.00 22.08 87 TYR A CA 1
ATOM 680 C C . TYR A 1 87 ? -17.745 6.960 18.474 1.00 22.56 87 TYR A C 1
ATOM 681 O O . TYR A 1 87 ? -17.139 6.060 19.066 1.00 25.67 87 TYR A O 1
ATOM 690 N N . VAL A 1 88 ? -17.970 6.919 17.162 1.00 19.44 88 VAL A N 1
ATOM 691 C CA . VAL A 1 88 ? -17.465 5.809 16.358 1.00 18.65 88 VAL A CA 1
ATOM 692 C C . VAL A 1 88 ? -16.363 6.250 15.406 1.00 18.75 88 VAL A C 1
ATOM 693 O O . VAL A 1 88 ? -15.361 5.555 15.248 1.00 20.16 88 VAL A O 1
ATOM 697 N N . LEU A 1 89 ? -16.540 7.415 14.786 1.00 18.55 89 LEU A N 1
ATOM 698 C CA . LEU A 1 89 ? -15.589 7.917 13.794 1.00 19.09 89 LEU A CA 1
ATOM 699 C C . LEU A 1 89 ? -14.784 9.069 14.392 1.00 20.93 89 LEU A C 1
ATOM 700 O O . LEU A 1 89 ? -15.328 9.891 15.134 1.00 20.15 89 LEU A O 1
ATOM 705 N N . PRO A 1 90 ? -13.484 9.147 14.058 1.00 21.46 90 PRO A N 1
ATOM 706 C CA . PRO A 1 90 ? -12.629 10.128 14.733 1.00 23.24 90 PRO A CA 1
ATOM 707 C C . PRO A 1 90 ? -12.748 11.513 14.111 1.00 22.83 90 PRO A C 1
ATOM 708 O O . PRO A 1 90 ? -11.730 12.177 13.843 1.00 27.64 90 PRO A O 1
ATOM 712 N N . ILE A 1 91 ? -13.983 11.954 13.911 1.00 25.94 91 ILE A N 1
ATOM 713 C CA . ILE A 1 91 ? -14.237 13.221 13.246 1.00 25.70 91 ILE A CA 1
ATOM 714 C C . ILE A 1 91 ? -14.092 14.370 14.215 1.00 27.54 91 ILE A C 1
ATOM 715 O O . ILE A 1 91 ? -13.673 15.448 13.804 1.00 27.20 91 ILE A O 1
ATOM 720 N N . LEU A 1 92 ? -14.378 14.116 15.497 1.00 29.66 92 LEU A N 1
ATOM 721 C CA . LEU A 1 92 ? -14.382 15.145 16.543 1.00 31.01 92 LEU A CA 1
ATOM 722 C C . LEU A 1 92 ? -13.360 14.928 17.662 1.00 30.59 92 LEU A C 1
ATOM 723 O O . LEU A 1 92 ? -13.603 15.337 18.793 1.00 33.25 92 LEU A O 1
ATOM 725 N N . GLU A 1 93 ? -12.209 14.338 17.338 1.00 27.29 93 GLU A N 1
ATOM 726 C CA . GLU A 1 93 ? -11.242 13.880 18.349 1.00 27.96 93 GLU A CA 1
ATOM 727 C C . GLU A 1 93 ? -10.763 14.978 19.314 1.00 29.61 93 GLU A C 1
ATOM 728 O O . GLU A 1 93 ? -10.528 14.727 20.514 1.00 29.52 93 GLU A O 1
ATOM 734 N N . HIS A 1 94 ? -10.602 16.179 18.777 1.00 29.32 94 HIS A N 1
ATOM 735 C CA . HIS A 1 94 ? -10.111 17.319 19.540 1.00 31.27 94 HIS A CA 1
ATOM 736 C C . HIS A 1 94 ? -11.208 18.375 19.687 1.00 31.13 94 HIS A C 1
ATOM 737 O O . HIS A 1 94 ? -10.921 19.562 19.904 1.00 34.55 94 HIS A O 1
ATOM 744 N N . HIS A 1 95 ? -12.466 17.955 19.562 1.00 29.73 95 HIS A N 1
ATOM 745 C CA . HIS A 1 95 ? -13.564 18.853 19.882 1.00 33.00 95 HIS A CA 1
ATOM 746 C C . HIS A 1 95 ? -13.898 18.710 21.355 1.00 35.89 95 HIS A C 1
ATOM 747 O O . HIS A 1 95 ? -14.322 17.639 21.804 1.00 35.04 95 HIS A O 1
ATOM 754 N N . HIS A 1 96 ? -13.681 19.805 22.078 1.00 36.10 96 HIS A N 1
ATOM 755 C CA . HIS A 1 96 ? -13.908 19.924 23.514 1.00 38.12 96 HIS A CA 1
ATOM 756 C C . HIS A 1 96 ? -14.505 21.301 23.760 1.00 41.14 96 HIS A C 1
ATOM 757 O O . HIS A 1 96 ? -13.786 22.307 23.692 1.00 44.02 96 HIS A O 1
ATOM 764 N N . ALA B 1 4 ? -30.377 41.546 10.953 1.00 21.23 4 ALA B N 1
ATOM 765 C CA . ALA B 1 4 ? -31.279 41.625 9.773 1.00 16.45 4 ALA B CA 1
ATOM 766 C C . ALA B 1 4 ? -32.478 40.686 9.910 1.00 13.63 4 ALA B C 1
ATOM 767 O O . ALA B 1 4 ? -32.447 39.729 10.699 1.00 16.91 4 ALA B O 1
ATOM 769 N N . VAL B 1 5 ? -33.526 40.980 9.142 1.00 12.79 5 VAL B N 1
ATOM 770 C CA A VAL B 1 5 ? -34.720 40.153 9.026 0.50 13.51 5 VAL B CA 1
ATOM 771 C CA B VAL B 1 5 ? -34.611 40.005 9.016 0.50 12.65 5 VAL B CA 1
ATOM 772 C C . VAL B 1 5 ? -34.804 39.629 7.570 1.00 13.96 5 VAL B C 1
ATOM 773 O O . VAL B 1 5 ? -34.591 40.420 6.640 1.00 14.61 5 VAL B O 1
ATOM 780 N N . GLY B 1 6 ? -35.108 38.345 7.375 1.00 11.83 6 GLY B N 1
ATOM 781 C CA . GLY B 1 6 ? -35.325 37.811 6.042 1.00 12.21 6 GLY B CA 1
ATOM 782 C C . GLY B 1 6 ? -36.694 37.181 6.019 1.00 10.88 6 GLY B C 1
ATOM 783 O O . GLY B 1 6 ? -37.135 36.586 7.008 1.00 13.66 6 GLY B O 1
ATOM 784 N N . MET B 1 7 ? -37.380 37.352 4.903 1.00 11.39 7 MET B N 1
ATOM 785 C CA . MET B 1 7 ? -38.772 36.934 4.762 1.00 11.57 7 MET B CA 1
ATOM 786 C C . MET B 1 7 ? -38.971 36.181 3.449 1.00 11.34 7 MET B C 1
ATOM 787 O O . MET B 1 7 ? -38.519 36.635 2.391 1.00 11.50 7 MET B O 1
ATOM 792 N N . ILE B 1 8 ? -39.675 35.047 3.518 1.00 10.53 8 ILE B N 1
ATOM 793 C CA . ILE B 1 8 ? -40.149 34.342 2.331 1.00 10.71 8 ILE B CA 1
ATOM 794 C C . ILE B 1 8 ? -41.639 34.143 2.483 1.00 10.50 8 ILE B C 1
ATOM 795 O O . ILE B 1 8 ? -42.103 33.592 3.479 1.00 10.55 8 ILE B O 1
ATOM 800 N N . GLU B 1 9 ? -42.382 34.601 1.482 1.00 11.36 9 GLU B N 1
ATOM 801 C CA . GLU B 1 9 ? -43.802 34.439 1.414 1.00 11.24 9 GLU B CA 1
ATOM 802 C C . GLU B 1 9 ? -44.132 33.456 0.325 1.00 10.68 9 GLU B C 1
ATOM 803 O O . GLU B 1 9 ? -43.637 33.586 -0.817 1.00 11.79 9 GLU B O 1
ATOM 809 N N . THR B 1 10 ? -44.917 32.443 0.677 1.00 11.29 10 THR B N 1
ATOM 810 C CA . THR B 1 10 ? -45.346 31.448 -0.292 1.00 11.61 10 THR B CA 1
ATOM 811 C C . THR B 1 10 ? -46.858 31.441 -0.420 1.00 11.30 10 THR B C 1
ATOM 812 O O . THR B 1 10 ? -47.550 31.967 0.430 1.00 12.66 10 THR B O 1
ATOM 816 N N . ARG B 1 11 ? -47.333 30.832 -1.502 1.00 12.37 11 ARG B N 1
ATOM 817 C CA . ARG B 1 11 ? -48.720 30.418 -1.610 1.00 14.63 11 ARG B CA 1
ATOM 818 C C . ARG B 1 11 ? -48.699 28.953 -1.223 1.00 15.65 11 ARG B C 1
ATOM 819 O O . ARG B 1 11 ? -48.080 28.154 -1.905 1.00 20.95 11 ARG B O 1
ATOM 827 N N . GLY B 1 12 ? -49.323 28.609 -0.113 1.00 13.62 12 GLY B N 1
ATOM 828 C CA . GLY B 1 12 ? -49.319 27.215 0.319 1.00 13.97 12 GLY B CA 1
ATOM 829 C C . GLY B 1 12 ? -48.500 26.957 1.564 1.00 11.97 12 GLY B C 1
ATOM 830 O O . GLY B 1 12 ? -47.390 27.473 1.729 1.00 13.49 12 GLY B O 1
ATOM 831 N N . PHE B 1 13 ? -49.049 26.121 2.440 1.00 11.47 13 PHE B N 1
ATOM 832 C CA . PHE B 1 13 ? -48.402 25.854 3.717 1.00 11.36 13 PHE B CA 1
ATOM 833 C C . PHE B 1 13 ? -47.151 24.911 3.644 1.00 10.09 13 PHE B C 1
ATOM 834 O O . PHE B 1 13 ? -46.115 25.236 4.209 1.00 10.93 13 PHE B O 1
ATOM 842 N N . PRO B 1 14 ? -47.249 23.764 2.958 1.00 9.90 14 PRO B N 1
ATOM 843 C CA . PRO B 1 14 ? -46.079 22.884 2.859 1.00 10.93 14 PRO B CA 1
ATOM 844 C C . PRO B 1 14 ? -44.843 23.626 2.347 1.00 12.16 14 PRO B C 1
ATOM 845 O O . PRO B 1 14 ? -43.738 23.470 2.899 1.00 11.64 14 PRO B O 1
ATOM 849 N N . ALA B 1 15 ? -45.021 24.500 1.360 1.00 11.15 15 ALA B N 1
ATOM 850 C CA . ALA B 1 15 ? -43.874 25.241 0.836 1.00 12.25 15 ALA B CA 1
ATOM 851 C C . ALA B 1 15 ? -43.264 26.200 1.865 1.00 10.87 15 ALA B C 1
ATOM 852 O O . ALA B 1 15 ? -42.041 26.366 1.921 1.00 11.46 15 ALA B O 1
ATOM 854 N N . VAL B 1 16 ? -44.100 26.840 2.683 1.00 10.73 16 VAL B N 1
ATOM 855 C CA . VAL B 1 16 ? -43.591 27.741 3.685 1.00 10.94 16 VAL B CA 1
ATOM 856 C C . VAL B 1 16 ? -42.815 26.984 4.774 1.00 10.41 16 VAL B C 1
ATOM 857 O O . VAL B 1 16 ? -41.847 27.506 5.339 1.00 10.47 16 VAL B O 1
ATOM 861 N N . VAL B 1 17 ? -43.268 25.771 5.089 1.00 10.04 17 VAL B N 1
ATOM 862 C CA . VAL B 1 17 ? -42.572 24.967 6.079 1.00 11.56 17 VAL B CA 1
ATOM 863 C C . VAL B 1 17 ? -41.193 24.577 5.565 1.00 9.82 17 VAL B C 1
ATOM 864 O O . VAL B 1 17 ? -40.216 24.646 6.289 1.00 11.98 17 VAL B O 1
ATOM 868 N N . GLU B 1 18 ? -41.146 24.154 4.311 1.00 11.94 18 GLU B N 1
ATOM 869 C CA . GLU B 1 18 ? -39.869 23.815 3.696 1.00 11.56 18 GLU B CA 1
ATOM 870 C C . GLU B 1 18 ? -38.960 25.071 3.633 1.00 12.76 18 GLU B C 1
ATOM 871 O O . GLU B 1 18 ? -37.738 24.981 3.887 1.00 14.49 18 GLU B O 1
ATOM 877 N N . ALA B 1 19 ? -39.520 26.234 3.270 1.00 11.92 19 ALA B N 1
ATOM 878 C CA . ALA B 1 19 ? -38.696 27.470 3.284 1.00 12.14 19 ALA B CA 1
ATOM 879 C C . ALA B 1 19 ? -38.087 27.669 4.675 1.00 11.27 19 ALA B C 1
ATOM 880 O O . ALA B 1 19 ? -36.879 27.908 4.800 1.00 13.54 19 ALA B O 1
ATOM 882 N N . ALA B 1 20 ? -38.908 27.562 5.723 1.00 11.34 20 ALA B N 1
ATOM 883 C CA . ALA B 1 20 ? -38.425 27.780 7.086 1.00 11.93 20 ALA B CA 1
ATOM 884 C C . ALA B 1 20 ? -37.343 26.771 7.471 1.00 11.74 20 ALA B C 1
ATOM 885 O O . ALA B 1 20 ? -36.286 27.157 8.006 1.00 12.51 20 ALA B O 1
ATOM 887 N N . ASP B 1 21 ? -37.594 25.490 7.190 1.00 11.48 21 ASP B N 1
ATOM 888 C CA . ASP B 1 21 ? -36.637 24.425 7.554 1.00 13.37 21 ASP B CA 1
ATOM 889 C C . ASP B 1 21 ? -35.304 24.641 6.865 1.00 13.37 21 ASP B C 1
ATOM 890 O O . ASP B 1 21 ? -34.220 24.523 7.486 1.00 14.18 21 ASP B O 1
ATOM 895 N N . SER B 1 22 ? -35.356 24.920 5.559 1.00 12.53 22 SER B N 1
ATOM 896 C CA A SER B 1 22 ? -34.124 25.126 4.804 0.50 13.65 22 SER B CA 1
ATOM 897 C CA B SER B 1 22 ? -34.117 25.108 4.810 0.50 13.75 22 SER B CA 1
ATOM 898 C C . SER B 1 22 ? -33.372 26.366 5.246 1.00 14.85 22 SER B C 1
ATOM 899 O O . SER B 1 22 ? -32.131 26.381 5.288 1.00 14.50 22 SER B O 1
ATOM 904 N N . MET B 1 23 ? -34.110 27.415 5.593 1.00 13.38 23 MET B N 1
ATOM 905 C CA A MET B 1 23 ? -33.464 28.628 6.092 0.50 13.36 23 MET B CA 1
ATOM 906 C CA B MET B 1 23 ? -33.491 28.640 6.108 0.50 13.93 23 MET B CA 1
ATOM 907 C C . MET B 1 23 ? -32.690 28.374 7.388 1.00 12.97 23 MET B C 1
ATOM 908 O O . MET B 1 23 ? -31.523 28.762 7.508 1.00 14.89 23 MET B O 1
ATOM 917 N N . VAL B 1 24 ? -33.322 27.717 8.361 1.00 13.64 24 VAL B N 1
ATOM 918 C CA . VAL B 1 24 ? -32.667 27.547 9.665 1.00 14.19 24 VAL B CA 1
ATOM 919 C C . VAL B 1 24 ? -31.524 26.531 9.596 1.00 15.38 24 VAL B C 1
ATOM 920 O O . VAL B 1 24 ? -30.611 26.552 10.418 1.00 16.96 24 VAL B O 1
ATOM 924 N N . LYS B 1 25 ? -31.557 25.658 8.596 1.00 15.17 25 LYS B N 1
ATOM 925 C CA . LYS B 1 25 ? -30.514 24.638 8.438 1.00 16.05 25 LYS B CA 1
ATOM 926 C C . LYS B 1 25 ? -29.312 25.142 7.624 1.00 17.54 25 LYS B C 1
ATOM 927 O O . LYS B 1 25 ? -28.215 24.597 7.728 1.00 19.47 25 LYS B O 1
ATOM 933 N N . ALA B 1 26 ? -29.515 26.200 6.844 1.00 15.86 26 ALA B N 1
ATOM 934 C CA . ALA B 1 26 ? -28.506 26.687 5.907 1.00 15.91 26 ALA B CA 1
ATOM 935 C C . ALA B 1 26 ? -27.486 27.620 6.532 1.00 16.63 26 ALA B C 1
ATOM 936 O O . ALA B 1 26 ? -26.371 27.774 5.993 1.00 19.20 26 ALA B O 1
ATOM 938 N N . ALA B 1 27 ? -27.892 28.314 7.592 1.00 16.36 27 ALA B N 1
ATOM 939 C CA . ALA B 1 27 ? -27.043 29.313 8.236 1.00 17.51 27 ALA B CA 1
ATOM 940 C C . ALA B 1 27 ? -27.472 29.611 9.659 1.00 17.34 27 ALA B C 1
ATOM 941 O O . ALA B 1 27 ? -28.434 29.017 10.163 1.00 19.67 27 ALA B O 1
ATOM 943 N N . ARG B 1 28 ? -26.752 30.517 10.322 1.00 17.42 28 ARG B N 1
ATOM 944 C CA . ARG B 1 28 ? -27.051 30.822 11.720 1.00 18.22 28 ARG B CA 1
ATOM 945 C C . ARG B 1 28 ? -28.125 31.906 11.825 1.00 18.39 28 ARG B C 1
ATOM 946 O O . ARG B 1 28 ? -27.834 33.084 11.965 1.00 18.50 28 ARG B O 1
ATOM 954 N N . VAL B 1 29 ? -29.372 31.467 11.728 1.00 17.26 29 VAL B N 1
ATOM 955 C CA . VAL B 1 29 ? -30.517 32.343 11.819 1.00 15.12 29 VAL B CA 1
ATOM 956 C C . VAL B 1 29 ? -31.538 31.648 12.703 1.00 15.51 29 VAL B C 1
ATOM 957 O O . VAL B 1 29 ? -31.574 30.411 12.782 1.00 18.39 29 VAL B O 1
ATOM 961 N N . THR B 1 30 ? -32.396 32.453 13.326 1.00 14.98 30 THR B N 1
ATOM 962 C CA A THR B 1 30 ? -33.505 31.903 14.085 0.50 14.22 30 THR B CA 1
ATOM 963 C CA B THR B 1 30 ? -33.511 31.966 14.130 0.50 13.52 30 THR B CA 1
ATOM 964 C C . THR B 1 30 ? -34.813 32.247 13.385 1.00 13.75 30 THR B C 1
ATOM 965 O O . THR B 1 30 ? -35.011 33.371 12.887 1.00 14.33 30 THR B O 1
ATOM 972 N N . LEU B 1 31 ? -35.695 31.257 13.321 1.00 14.37 31 LEU B N 1
ATOM 973 C CA . LEU B 1 31 ? -37.035 31.464 12.808 1.00 12.78 31 LEU B CA 1
ATOM 974 C C . LEU B 1 31 ? -37.825 32.160 13.920 1.00 13.21 31 LEU B C 1
ATOM 975 O O . LEU B 1 31 ? -37.988 31.624 15.053 1.00 12.88 31 LEU B O 1
ATOM 980 N N . VAL B 1 32 ? -38.339 33.344 13.599 1.00 12.35 32 VAL B N 1
ATOM 981 C CA . VAL B 1 32 ? -38.954 34.201 14.595 1.00 13.21 32 VAL B CA 1
ATOM 982 C C . VAL B 1 32 ? -40.413 34.571 14.313 1.00 13.95 32 VAL B C 1
ATOM 983 O O . VAL B 1 32 ? -41.086 35.113 15.171 1.00 17.36 32 VAL B O 1
ATOM 987 N N . GLY B 1 33 ? -40.905 34.290 13.114 1.00 13.97 33 GLY B N 1
ATOM 988 C CA . GLY B 1 33 ? -42.260 34.688 12.775 1.00 14.08 33 GLY B CA 1
ATOM 989 C C . GLY B 1 33 ? -42.914 33.824 11.720 1.00 12.26 33 GLY B C 1
ATOM 990 O O . GLY B 1 33 ? -42.226 33.258 10.872 1.00 12.32 33 GLY B O 1
ATOM 991 N N . TYR B 1 34 ? -44.241 33.748 11.791 1.00 12.74 34 TYR B N 1
ATOM 992 C CA . TYR B 1 34 ? -45.082 33.071 10.808 1.00 12.97 34 TYR B CA 1
ATOM 993 C C . TYR B 1 34 ? -46.358 33.881 10.696 1.00 12.86 34 TYR B C 1
ATOM 994 O O . TYR B 1 34 ? -47.062 34.026 11.689 1.00 13.50 34 TYR B O 1
ATOM 1003 N N . GLU B 1 35 ? -46.630 34.460 9.522 1.00 11.07 35 GLU B N 1
ATOM 1004 C CA . GLU B 1 35 ? -47.742 35.379 9.373 1.00 12.18 35 GLU B CA 1
ATOM 1005 C C . GLU B 1 35 ? -48.637 34.931 8.237 1.00 12.36 35 GLU B C 1
ATOM 1006 O O . GLU B 1 35 ? -48.171 34.620 7.143 1.00 13.09 35 GLU B O 1
ATOM 1012 N N . LYS B 1 36 ? -49.948 34.923 8.499 1.00 13.79 36 LYS B N 1
ATOM 1013 C CA . LYS B 1 36 ? -50.968 34.541 7.508 1.00 14.24 36 LYS B CA 1
ATOM 1014 C C . LYS B 1 36 ? -51.764 35.799 7.159 1.00 12.76 36 LYS B C 1
ATOM 1015 O O . LYS B 1 36 ? -52.221 36.505 8.074 1.00 15.80 36 LYS B O 1
ATOM 1021 N N . ILE B 1 37 ? -51.963 36.084 5.874 1.00 13.02 37 ILE B N 1
ATOM 1022 C CA . ILE B 1 37 ? -52.689 37.310 5.461 1.00 14.54 37 ILE B CA 1
ATOM 1023 C C . ILE B 1 37 ? -53.850 37.081 4.473 1.00 15.79 37 ILE B C 1
ATOM 1024 O O . ILE B 1 37 ? -54.449 38.053 3.922 1.00 16.40 37 ILE B O 1
ATOM 1029 N N . GLY B 1 38 ? -54.166 35.812 4.279 1.00 18.45 38 GLY B N 1
ATOM 1030 C CA . GLY B 1 38 ? -55.224 35.407 3.352 1.00 20.14 38 GLY B CA 1
ATOM 1031 C C . GLY B 1 38 ? -54.766 35.150 1.933 1.00 21.24 38 GLY B C 1
ATOM 1032 O O . GLY B 1 38 ? -53.590 35.332 1.600 1.00 19.95 38 GLY B O 1
ATOM 1033 N N . SER B 1 39 ? -55.709 34.731 1.075 1.00 23.03 39 SER B N 1
ATOM 1034 C CA . SER B 1 39 ? -55.385 34.420 -0.320 1.00 22.19 39 SER B CA 1
ATOM 1035 C C . SER B 1 39 ? -54.348 33.284 -0.384 1.00 14.33 39 SER B C 1
ATOM 1036 O O . SER B 1 39 ? -53.637 33.164 -1.390 1.00 19.85 39 SER B O 1
ATOM 1039 N N . GLY B 1 40 ? -54.230 32.487 0.691 1.00 17.91 40 GLY B N 1
ATOM 1040 C CA . GLY B 1 40 ? -53.264 31.372 0.756 1.00 14.69 40 GLY B CA 1
ATOM 1041 C C . GLY B 1 40 ? -51.832 31.841 0.942 1.00 13.52 40 GLY B C 1
ATOM 1042 O O . GLY B 1 40 ? -50.895 31.056 0.782 1.00 14.13 40 GLY B O 1
ATOM 1043 N N . ARG B 1 41 ? -51.653 33.126 1.259 1.00 13.19 41 ARG B N 1
ATOM 1044 C CA . ARG B 1 41 ? -50.320 33.699 1.395 1.00 11.97 41 ARG B CA 1
ATOM 1045 C C . ARG B 1 41 ? -49.812 33.616 2.829 1.00 12.26 41 ARG B C 1
ATOM 1046 O O . ARG B 1 41 ? -50.443 34.153 3.779 1.00 13.53 41 ARG B O 1
ATOM 1054 N N . VAL B 1 42 ? -48.640 33.007 2.990 1.00 11.17 42 VAL B N 1
ATOM 1055 C CA . VAL B 1 42 ? -48.068 32.819 4.332 1.00 11.06 42 VAL B CA 1
ATOM 1056 C C . VAL B 1 42 ? -46.605 33.212 4.249 1.00 10.08 42 VAL B C 1
ATOM 1057 O O . VAL B 1 42 ? -45.946 32.953 3.238 1.00 10.99 42 VAL B O 1
ATOM 1061 N N . THR B 1 43 ? -46.092 33.835 5.296 1.00 10.38 43 THR B N 1
ATOM 1062 C CA . THR B 1 43 ? -44.702 34.292 5.323 1.00 11.21 43 THR B CA 1
ATOM 1063 C C . THR B 1 43 ? -43.999 33.741 6.547 1.00 11.19 43 THR B C 1
ATOM 1064 O O . THR B 1 43 ? -44.552 33.762 7.671 1.00 10.97 43 THR B O 1
ATOM 1068 N N . VAL B 1 44 ? -42.749 33.295 6.343 1.00 9.55 44 VAL B N 1
ATOM 1069 C CA . VAL B 1 44 ? -41.889 32.976 7.484 1.00 10.75 44 VAL B CA 1
ATOM 1070 C C . VAL B 1 44 ? -40.775 33.999 7.558 1.00 9.38 44 VAL B C 1
ATOM 1071 O O . VAL B 1 44 ? -40.308 34.493 6.520 1.00 10.73 44 VAL B O 1
ATOM 1075 N N . ILE B 1 45 ? -40.383 34.310 8.791 1.00 10.80 45 ILE B N 1
ATOM 1076 C CA . ILE B 1 45 ? -39.426 35.380 9.064 1.00 10.44 45 ILE B CA 1
ATOM 1077 C C . ILE B 1 45 ? -38.293 34.860 9.900 1.00 12.09 45 ILE B C 1
ATOM 1078 O O . ILE B 1 45 ? -38.531 34.189 10.924 1.00 11.50 45 ILE B O 1
ATOM 1083 N N . VAL B 1 46 ? -37.061 35.151 9.468 1.00 12.69 46 VAL B N 1
ATOM 1084 C CA . VAL B 1 46 ? -35.867 34.770 10.214 1.00 13.09 46 VAL B CA 1
ATOM 1085 C C . VAL B 1 46 ? -35.065 35.982 10.596 1.00 12.85 46 VAL B C 1
ATOM 1086 O O . VAL B 1 46 ? -35.218 37.020 9.972 1.00 12.77 46 VAL B O 1
ATOM 1090 N N . ARG B 1 47 ? -34.230 35.823 11.617 1.00 14.51 47 ARG B N 1
ATOM 1091 C CA A ARG B 1 47 ? -33.369 36.898 12.072 0.50 12.59 47 ARG B CA 1
ATOM 1092 C CA B ARG B 1 47 ? -33.399 36.890 12.155 0.50 15.85 47 ARG B CA 1
ATOM 1093 C C . ARG B 1 47 ? -31.944 36.394 12.267 1.00 14.26 47 ARG B C 1
ATOM 1094 O O . ARG B 1 47 ? -31.709 35.278 12.710 1.00 15.31 47 ARG B O 1
ATOM 1109 N N . GLY B 1 48 ? -30.968 37.229 11.922 1.00 15.25 48 GLY B N 1
ATOM 1110 C CA . GLY B 1 48 ? -29.572 36.842 12.119 1.00 15.93 48 GLY B CA 1
ATOM 1111 C C . GLY B 1 48 ? -28.687 37.929 11.572 1.00 15.91 48 GLY B C 1
ATOM 1112 O O . GLY B 1 48 ? -29.181 39.003 11.184 1.00 17.18 48 GLY B O 1
ATOM 1113 N N . ASP B 1 49 ? -27.371 37.689 11.590 1.00 15.61 49 ASP B N 1
ATOM 1114 C CA . ASP B 1 49 ? -26.437 38.576 10.929 1.00 18.21 49 ASP B CA 1
ATOM 1115 C C . ASP B 1 49 ? -26.810 38.632 9.457 1.00 17.12 49 ASP B C 1
ATOM 1116 O O . ASP B 1 49 ? -27.259 37.634 8.895 1.00 18.31 49 ASP B O 1
ATOM 1121 N N . VAL B 1 50 ? -26.620 39.789 8.822 1.00 18.57 50 VAL B N 1
ATOM 1122 C CA . VAL B 1 50 ? -27.081 39.919 7.447 1.00 18.01 50 VAL B CA 1
ATOM 1123 C C . VAL B 1 50 ? -26.507 38.880 6.497 1.00 18.26 50 VAL B C 1
ATOM 1124 O O . VAL B 1 50 ? -27.241 38.377 5.646 1.00 17.73 50 VAL B O 1
ATOM 1128 N N . SER B 1 51 ? -25.220 38.544 6.628 1.00 18.28 51 SER B N 1
ATOM 1129 C CA . SER B 1 51 ? -24.679 37.554 5.701 1.00 16.98 51 SER B CA 1
ATOM 1130 C C . SER B 1 51 ? -25.346 36.185 5.876 1.00 15.50 51 SER B C 1
ATOM 1131 O O . SER B 1 51 ? -25.581 35.492 4.895 1.00 18.02 51 SER B O 1
ATOM 1134 N N . GLU B 1 52 ? -25.621 35.804 7.122 1.00 17.26 52 GLU B N 1
ATOM 1135 C CA . GLU B 1 52 ? -26.335 34.564 7.432 1.00 15.18 52 GLU B CA 1
ATOM 1136 C C . GLU B 1 52 ? -27.747 34.606 6.884 1.00 15.15 52 GLU B C 1
ATOM 1137 O O . GLU B 1 52 ? -28.205 33.659 6.253 1.00 16.42 52 GLU B O 1
ATOM 1143 N N . VAL B 1 53 ? -28.430 35.735 7.077 1.00 14.77 53 VAL B N 1
ATOM 1144 C CA . VAL B 1 53 ? -29.778 35.868 6.528 1.00 15.22 53 VAL B CA 1
ATOM 1145 C C . VAL B 1 53 ? -29.770 35.734 5.004 1.00 15.47 53 VAL B C 1
ATOM 1146 O O . VAL B 1 53 ? -30.632 35.075 4.425 1.00 15.04 53 VAL B O 1
ATOM 1150 N N . GLN B 1 54 ? -28.809 36.382 4.356 1.00 14.92 54 GLN B N 1
ATOM 1151 C CA . GLN B 1 54 ? -28.692 36.266 2.908 1.00 17.65 54 GLN B CA 1
ATOM 1152 C C . GLN B 1 54 ? -28.531 34.800 2.472 1.00 16.48 54 GLN B C 1
ATOM 1153 O O . GLN B 1 54 ? -29.227 34.319 1.575 1.00 16.80 54 GLN B O 1
ATOM 1159 N N . ALA B 1 55 ? -27.622 34.073 3.126 1.00 16.74 55 ALA B N 1
ATOM 1160 C CA . ALA B 1 55 ? -27.436 32.655 2.837 1.00 17.68 55 ALA B CA 1
ATOM 1161 C C . ALA B 1 55 ? -28.726 31.862 3.060 1.00 16.18 55 ALA B C 1
ATOM 1162 O O . ALA B 1 55 ? -29.092 31.002 2.246 1.00 16.75 55 ALA B O 1
ATOM 1164 N N . SER B 1 56 ? -29.392 32.151 4.171 1.00 15.84 56 SER B N 1
ATOM 1165 C CA A SER B 1 56 ? -30.612 31.425 4.525 0.50 13.71 56 SER B CA 1
ATOM 1166 C CA B SER B 1 56 ? -30.616 31.429 4.539 0.50 15.44 56 SER B CA 1
ATOM 1167 C C . SER B 1 56 ? -31.751 31.647 3.532 1.00 16.55 56 SER B C 1
ATOM 1168 O O . SER B 1 56 ? -32.399 30.687 3.099 1.00 14.51 56 SER B O 1
ATOM 1173 N N . VAL B 1 57 ? -31.979 32.902 3.147 1.00 14.54 57 VAL B N 1
ATOM 1174 C CA . VAL B 1 57 ? -33.063 33.218 2.198 1.00 13.56 57 VAL B CA 1
ATOM 1175 C C . VAL B 1 57 ? -32.806 32.576 0.835 1.00 15.06 57 VAL B C 1
ATOM 1176 O O . VAL B 1 57 ? -33.691 32.002 0.241 1.00 14.40 57 VAL B O 1
ATOM 1180 N N . SER B 1 58 ? -31.557 32.604 0.371 1.00 15.47 58 SER B N 1
ATOM 1181 C CA A SER B 1 58 ? -31.227 31.945 -0.887 0.50 16.45 58 SER B CA 1
ATOM 1182 C CA B SER B 1 58 ? -31.183 31.945 -0.872 0.50 16.87 58 SER B CA 1
ATOM 1183 C C . SER B 1 58 ? -31.551 30.455 -0.813 1.00 14.88 58 SER B C 1
ATOM 1184 O O . SER B 1 58 ? -32.162 29.905 -1.731 1.00 16.24 58 SER B O 1
ATOM 1189 N N . ALA B 1 59 ? -31.147 29.798 0.274 1.00 15.52 59 ALA B N 1
ATOM 1190 C CA . ALA B 1 59 ? -31.421 28.375 0.445 1.00 16.71 59 ALA B CA 1
ATOM 1191 C C . ALA B 1 59 ? -32.919 28.114 0.532 1.00 15.08 59 ALA B C 1
ATOM 1192 O O . ALA B 1 59 ? -33.423 27.159 -0.053 1.00 16.36 59 ALA B O 1
ATOM 1194 N N . GLY B 1 60 ? -33.621 28.990 1.247 1.00 14.65 60 GLY B N 1
ATOM 1195 C CA . GLY B 1 60 ? -35.067 28.825 1.410 1.00 14.57 60 GLY B CA 1
ATOM 1196 C C . GLY B 1 60 ? -35.833 28.967 0.107 1.00 13.49 60 GLY B C 1
ATOM 1197 O O . GLY B 1 60 ? -36.772 28.210 -0.141 1.00 13.61 60 GLY B O 1
ATOM 1198 N N . ILE B 1 61 ? -35.434 29.917 -0.753 1.00 14.52 61 ILE B N 1
ATOM 1199 C CA . ILE B 1 61 ? -36.059 30.053 -2.086 1.00 15.96 61 ILE B CA 1
ATOM 1200 C C . ILE B 1 61 ? -35.832 28.808 -2.930 1.00 15.68 61 ILE B C 1
ATOM 1201 O O . ILE B 1 61 ? -36.772 28.276 -3.519 1.00 15.06 61 ILE B O 1
ATOM 1206 N N . GLU B 1 62 ? -34.573 28.369 -3.003 1.00 15.87 62 GLU B N 1
ATOM 1207 C CA . GLU B 1 62 ? -34.227 27.189 -3.790 1.00 18.53 62 GLU B CA 1
ATOM 1208 C C . GLU B 1 62 ? -35.035 25.967 -3.338 1.00 16.44 62 GLU B C 1
ATOM 1209 O O . GLU B 1 62 ? -35.532 25.217 -4.157 1.00 19.04 62 GLU B O 1
ATOM 1215 N N . ALA B 1 63 ? -35.172 25.774 -2.029 1.00 15.10 63 ALA B N 1
ATOM 1216 C CA . ALA B 1 63 ? -35.914 24.620 -1.510 1.00 14.60 63 ALA B CA 1
ATOM 1217 C C . ALA B 1 63 ? -37.441 24.733 -1.714 1.00 13.68 63 ALA B C 1
ATOM 1218 O O . ALA B 1 63 ? -38.094 23.767 -2.106 1.00 15.67 63 ALA B O 1
ATOM 1220 N N . ALA B 1 64 ? -38.004 25.918 -1.464 1.00 14.45 64 ALA B N 1
ATOM 1221 C CA . ALA B 1 64 ? -39.457 26.102 -1.598 1.00 14.24 64 ALA B CA 1
ATOM 1222 C C . ALA B 1 64 ? -39.875 25.979 -3.061 1.00 16.70 64 ALA B C 1
ATOM 1223 O O . ALA B 1 64 ? -40.936 25.457 -3.343 1.00 17.09 64 ALA B O 1
ATOM 1225 N N . ASN B 1 65 ? -39.014 26.408 -3.989 1.00 17.27 65 ASN B N 1
ATOM 1226 C CA . ASN B 1 65 ? -39.301 26.244 -5.423 1.00 18.13 65 ASN B CA 1
ATOM 1227 C C . ASN B 1 65 ? -39.432 24.779 -5.813 1.00 20.59 65 ASN B C 1
ATOM 1228 O O . ASN B 1 65 ? -40.125 24.471 -6.788 1.00 23.04 65 ASN B O 1
ATOM 1233 N N . ARG B 1 66 ? -38.734 23.890 -5.108 1.00 17.29 66 ARG B N 1
ATOM 1234 C CA . ARG B 1 66 ? -38.732 22.446 -5.437 1.00 19.77 66 ARG B CA 1
ATOM 1235 C C . ARG B 1 66 ? -39.880 21.660 -4.814 1.00 18.94 66 ARG B C 1
ATOM 1236 O O . ARG B 1 66 ? -40.037 20.464 -5.087 1.00 22.95 66 ARG B O 1
ATOM 1244 N N . VAL B 1 67 ? -40.663 22.300 -3.949 1.00 17.77 67 VAL B N 1
ATOM 1245 C CA . VAL B 1 67 ? -41.796 21.628 -3.329 1.00 18.33 67 VAL B CA 1
ATOM 1246 C C . VAL B 1 67 ? -42.849 21.346 -4.383 1.00 21.71 67 VAL B C 1
ATOM 1247 O O . VAL B 1 67 ? -43.153 22.218 -5.170 1.00 23.56 67 VAL B O 1
ATOM 1251 N N . ASN B 1 68 ? -43.422 20.142 -4.367 1.00 20.91 68 ASN B N 1
ATOM 1252 C CA . ASN B 1 68 ? -44.522 19.804 -5.252 1.00 24.09 68 ASN B CA 1
ATOM 1253 C C . ASN B 1 68 ? -45.711 20.702 -4.959 1.00 22.85 68 ASN B C 1
ATOM 1254 O O . ASN B 1 68 ? -46.290 20.630 -3.892 1.00 23.88 68 ASN B O 1
ATOM 1259 N N . GLY B 1 69 ? -46.041 21.546 -5.921 1.00 21.22 69 GLY B N 1
ATOM 1260 C CA . GLY B 1 69 ? -47.040 22.582 -5.773 1.00 21.61 69 GLY B CA 1
ATOM 1261 C C . GLY B 1 69 ? -46.514 23.779 -4.977 1.00 23.55 69 GLY B C 1
ATOM 1262 O O . GLY B 1 69 ? -47.301 24.606 -4.556 1.00 22.61 69 GLY B O 1
ATOM 1263 N N . GLY B 1 70 ? -45.196 23.873 -4.787 1.00 27.55 70 GLY B N 1
ATOM 1264 C CA . GLY B 1 70 ? -44.588 25.031 -4.102 1.00 27.33 70 GLY B CA 1
ATOM 1265 C C . GLY B 1 70 ? -44.698 26.300 -4.943 1.00 27.98 70 GLY B C 1
ATOM 1266 O O . GLY B 1 70 ? -44.497 26.254 -6.160 1.00 30.93 70 GLY B O 1
ATOM 1267 N N . GLU B 1 71 ? -45.029 27.429 -4.310 1.00 25.43 71 GLU B N 1
ATOM 1268 C CA . GLU B 1 71 ? -45.097 28.716 -5.015 1.00 21.82 71 GLU B CA 1
ATOM 1269 C C . GLU B 1 71 ? -44.537 29.853 -4.158 1.00 17.40 71 GLU B C 1
ATOM 1270 O O . GLU B 1 71 ? -45.163 30.304 -3.199 1.00 17.94 71 GLU B O 1
ATOM 1276 N N . VAL B 1 72 ? -43.335 30.287 -4.495 1.00 15.58 72 VAL B N 1
ATOM 1277 C CA . VAL B 1 72 ? -42.757 31.454 -3.826 1.00 15.42 72 VAL B CA 1
ATOM 1278 C C . VAL B 1 72 ? -43.332 32.707 -4.418 1.00 14.99 72 VAL B C 1
ATOM 1279 O O . VAL B 1 72 ? -43.278 32.895 -5.627 1.00 17.94 72 VAL B O 1
ATOM 1283 N N . LEU B 1 73 ? -43.868 33.580 -3.583 1.00 13.95 73 LEU B N 1
ATOM 1284 C CA . LEU B 1 73 ? -44.504 34.808 -4.080 1.00 14.46 73 LEU B CA 1
ATOM 1285 C C . LEU B 1 73 ? -43.673 36.052 -3.940 1.00 15.43 73 LEU B C 1
ATOM 1286 O O . LEU B 1 73 ? -43.620 36.895 -4.840 1.00 17.52 73 LEU B O 1
ATOM 1291 N N . SER B 1 74 ? -43.043 36.217 -2.792 1.00 15.08 74 SER B N 1
ATOM 1292 C CA A SER B 1 74 ? -42.243 37.411 -2.538 0.50 13.66 74 SER B CA 1
ATOM 1293 C CA B SER B 1 74 ? -42.278 37.421 -2.505 0.50 14.08 74 SER B CA 1
ATOM 1294 C C . SER B 1 74 ? -41.201 37.106 -1.488 1.00 14.08 74 SER B C 1
ATOM 1295 O O . SER B 1 74 ? -41.394 36.228 -0.645 1.00 14.49 74 SER B O 1
ATOM 1300 N N . THR B 1 75 ? -40.066 37.792 -1.577 1.00 15.28 75 THR B N 1
ATOM 1301 C CA . THR B 1 75 ? -38.977 37.568 -0.622 1.00 15.82 75 THR B CA 1
ATOM 1302 C C . THR B 1 75 ? -38.317 38.903 -0.412 1.00 15.26 75 THR B C 1
ATOM 1303 O O . THR B 1 75 ? -38.279 39.728 -1.320 1.00 16.47 75 THR B O 1
ATOM 1307 N N . HIS B 1 76 ? -37.796 39.125 0.779 1.00 14.78 76 HIS B N 1
ATOM 1308 C CA . HIS B 1 76 ? -37.116 40.373 1.037 1.00 14.13 76 HIS B CA 1
ATOM 1309 C C . HIS B 1 76 ? -36.270 40.266 2.281 1.00 12.72 76 HIS B C 1
ATOM 1310 O O . HIS B 1 76 ? -36.608 39.532 3.215 1.00 15.37 76 HIS B O 1
ATOM 1317 N N . ILE B 1 77 ? -35.165 41.023 2.284 1.00 12.95 77 ILE B N 1
ATOM 1318 C CA . ILE B 1 77 ? -34.260 41.141 3.419 1.00 12.79 77 ILE B CA 1
ATOM 1319 C C . ILE B 1 77 ? -34.183 42.611 3.813 1.00 13.42 77 ILE B C 1
ATOM 1320 O O . ILE B 1 77 ? -34.029 43.478 2.959 1.00 14.72 77 ILE B O 1
ATOM 1325 N N . ILE B 1 78 ? -34.310 42.867 5.106 1.00 14.64 78 ILE B N 1
ATOM 1326 C CA . ILE B 1 78 ? -34.145 44.185 5.695 1.00 16.34 78 ILE B CA 1
ATOM 1327 C C . ILE B 1 78 ? -32.976 44.153 6.698 1.00 17.62 78 ILE B C 1
ATOM 1328 O O . ILE B 1 78 ? -33.059 43.497 7.730 1.00 16.41 78 ILE B O 1
ATOM 1333 N N A ALA B 1 79 ? -31.875 44.893 6.510 0.50 16.37 79 ALA B N 1
ATOM 1334 N N B ALA B 1 79 ? -31.922 44.804 6.229 0.50 18.71 79 ALA B N 1
ATOM 1335 C CA A ALA B 1 79 ? -30.616 44.674 7.351 0.50 17.02 79 ALA B CA 1
ATOM 1336 C CA B ALA B 1 79 ? -30.884 45.290 7.063 0.50 21.66 79 ALA B CA 1
ATOM 1337 C C A ALA B 1 79 ? -30.531 45.073 8.871 0.50 18.48 79 ALA B C 1
ATOM 1338 C C B ALA B 1 79 ? -31.477 46.378 7.941 0.50 19.64 79 ALA B C 1
ATOM 1339 O O A ALA B 1 79 ? -29.942 44.382 9.698 0.50 21.77 79 ALA B O 1
ATOM 1340 O O B ALA B 1 79 ? -32.235 47.256 7.557 0.50 22.46 79 ALA B O 1
ATOM 1343 N N . ARG B 1 80 ? -31.112 46.220 9.165 1.00 20.17 80 ARG B N 1
ATOM 1344 C CA A ARG B 1 80 ? -31.240 46.996 10.396 0.50 19.66 80 ARG B CA 1
ATOM 1345 C CA B ARG B 1 80 ? -31.263 47.131 10.273 0.50 20.07 80 ARG B CA 1
ATOM 1346 C C . ARG B 1 80 ? -32.698 47.531 10.402 1.00 20.88 80 ARG B C 1
ATOM 1347 O O . ARG B 1 80 ? -32.981 48.731 10.252 1.00 21.22 80 ARG B O 1
ATOM 1362 N N . PRO B 1 81 ? -33.625 46.590 10.600 1.00 17.65 81 PRO B N 1
ATOM 1363 C CA . PRO B 1 81 ? -35.020 47.041 10.695 1.00 19.31 81 PRO B CA 1
ATOM 1364 C C . PRO B 1 81 ? -35.193 48.031 11.842 1.00 20.47 81 PRO B C 1
ATOM 1365 O O . PRO B 1 81 ? -34.606 47.854 12.921 1.00 22.78 81 PRO B O 1
ATOM 1369 N N . HIS B 1 82 ? -35.983 49.075 11.609 1.00 19.50 82 HIS B N 1
ATOM 1370 C CA . HIS B 1 82 ? -36.244 50.081 12.630 1.00 18.95 82 HIS B CA 1
ATOM 1371 C C . HIS B 1 82 ? -36.943 49.439 13.857 1.00 18.20 82 HIS B C 1
ATOM 1372 O O . HIS B 1 82 ? -37.820 48.583 13.702 1.00 18.27 82 HIS B O 1
ATOM 1379 N N . GLU B 1 83 ? -36.542 49.825 15.076 1.00 21.13 83 GLU B N 1
ATOM 1380 C CA . GLU B 1 83 ? -37.169 49.271 16.303 1.00 20.22 83 GLU B CA 1
ATOM 1381 C C . GLU B 1 83 ? -38.698 49.462 16.421 1.00 18.01 83 GLU B C 1
ATOM 1382 O O . GLU B 1 83 ? -39.366 48.691 17.089 1.00 20.40 83 GLU B O 1
ATOM 1388 N N . ASN B 1 84 ? -39.250 50.467 15.744 1.00 17.05 84 ASN B N 1
ATOM 1389 C CA . ASN B 1 84 ? -40.692 50.723 15.812 1.00 16.30 84 ASN B CA 1
ATOM 1390 C C . ASN B 1 84 ? -41.426 49.522 15.192 1.00 14.54 84 ASN B C 1
ATOM 1391 O O . ASN B 1 84 ? -42.547 49.232 15.565 1.00 16.61 84 ASN B O 1
ATOM 1396 N N . LEU B 1 85 ? -40.803 48.822 14.231 1.00 16.22 85 LEU B N 1
ATOM 1397 C CA . LEU B 1 85 ? -41.513 47.726 13.578 1.00 16.64 85 LEU B CA 1
ATOM 1398 C C . LEU B 1 85 ? -41.817 46.581 14.525 1.00 19.12 85 LEU B C 1
ATOM 1399 O O . LEU B 1 85 ? -42.852 45.931 14.386 1.00 19.29 85 LEU B O 1
ATOM 1404 N N . GLU B 1 86 ? -40.943 46.374 15.523 1.00 20.98 86 GLU B N 1
ATOM 1405 C CA . GLU B 1 86 ? -41.002 45.168 16.372 1.00 25.60 86 GLU B CA 1
ATOM 1406 C C . GLU B 1 86 ? -42.356 45.012 17.058 1.00 26.64 86 GLU B C 1
ATOM 1407 O O . GLU B 1 86 ? -42.947 43.907 17.121 1.00 29.38 86 GLU B O 1
ATOM 1413 N N . TYR B 1 87 ? -42.875 46.133 17.539 1.00 20.66 87 TYR B N 1
ATOM 1414 C CA . TYR B 1 87 ? -44.084 46.085 18.353 1.00 22.95 87 TYR B CA 1
ATOM 1415 C C . TYR B 1 87 ? -45.393 46.367 17.592 1.00 22.50 87 TYR B C 1
ATOM 1416 O O . TYR B 1 87 ? -46.486 46.371 18.174 1.00 25.12 87 TYR B O 1
ATOM 1425 N N . VAL B 1 88 ? -45.275 46.550 16.280 1.00 18.71 88 VAL B N 1
ATOM 1426 C CA . VAL B 1 88 ? -46.442 46.709 15.418 1.00 17.76 88 VAL B CA 1
ATOM 1427 C C . VAL B 1 88 ? -46.661 45.519 14.487 1.00 19.43 88 VAL B C 1
ATOM 1428 O O . VAL B 1 88 ? -47.790 45.063 14.314 1.00 18.85 88 VAL B O 1
ATOM 1432 N N . LEU B 1 89 ? -45.571 45.036 13.894 1.00 19.21 89 LEU B N 1
ATOM 1433 C CA . LEU B 1 89 ? -45.609 43.944 12.911 1.00 18.66 89 LEU B CA 1
ATOM 1434 C C . LEU B 1 89 ? -45.036 42.677 13.541 1.00 18.81 89 LEU B C 1
ATOM 1435 O O . LEU B 1 89 ? -44.058 42.770 14.299 1.00 19.00 89 LEU B O 1
ATOM 1440 N N . PRO B 1 90 ? -45.624 41.495 13.223 1.00 20.24 90 PRO B N 1
ATOM 1441 C CA . PRO B 1 90 ? -45.244 40.238 13.896 1.00 20.76 90 PRO B CA 1
ATOM 1442 C C . PRO B 1 90 ? -43.999 39.583 13.306 1.00 19.58 90 PRO B C 1
ATOM 1443 O O . PRO B 1 90 ? -43.909 38.339 13.222 1.00 23.98 90 PRO B O 1
ATOM 1447 N N . ILE B 1 91 ? -43.032 40.406 12.937 1.00 20.27 91 ILE B N 1
ATOM 1448 C CA . ILE B 1 91 ? -41.799 39.925 12.317 1.00 22.51 91 ILE B CA 1
ATOM 1449 C C . ILE B 1 91 ? -40.876 39.259 13.343 1.00 22.30 91 ILE B C 1
ATOM 1450 O O . ILE B 1 91 ? -40.101 38.367 12.986 1.00 25.27 91 ILE B O 1
ATOM 1455 N N . LEU B 1 92 ? -41.010 39.645 14.616 1.00 23.45 92 LEU B N 1
ATOM 1456 C CA . LEU B 1 92 ? -40.140 39.163 15.694 1.00 20.21 92 LEU B CA 1
ATOM 1457 C C . LEU B 1 92 ? -40.836 38.475 16.861 1.00 20.40 92 LEU B C 1
ATOM 1458 O O . LEU B 1 92 ? -40.327 38.480 17.985 1.00 22.85 92 LEU B O 1
ATOM 1460 N N . GLU B 1 93 ? -41.959 37.832 16.575 1.00 19.51 93 GLU B N 1
ATOM 1461 C CA . GLU B 1 93 ? -42.813 37.238 17.597 1.00 20.94 93 GLU B CA 1
ATOM 1462 C C . GLU B 1 93 ? -42.069 36.278 18.526 1.00 19.44 93 GLU B C 1
ATOM 1463 O O . GLU B 1 93 ? -42.297 36.292 19.741 1.00 22.88 93 GLU B O 1
ATOM 1469 N N . HIS B 1 94 ? -41.167 35.477 17.962 1.00 19.38 94 HIS B N 1
ATOM 1470 C CA . HIS B 1 94 ? -40.423 34.468 18.710 1.00 21.85 94 HIS B CA 1
ATOM 1471 C C . HIS B 1 94 ? -38.943 34.823 18.898 1.00 21.05 94 HIS B C 1
ATOM 1472 O O . HIS B 1 94 ? -38.113 33.948 19.167 1.00 25.24 94 HIS B O 1
ATOM 1479 N N . HIS B 1 95 ? -38.602 36.097 18.742 1.00 20.42 95 HIS B N 1
ATOM 1480 C CA . HIS B 1 95 ? -37.268 36.559 19.098 1.00 25.30 95 HIS B CA 1
ATOM 1481 C C . HIS B 1 95 ? -37.181 36.979 20.565 1.00 27.78 95 HIS B C 1
ATOM 1482 O O . HIS B 1 95 ? -37.844 37.925 20.994 1.00 25.61 95 HIS B O 1
ATOM 1489 N N . HIS B 1 96 ? -36.328 36.290 21.317 1.00 30.68 96 HIS B N 1
ATOM 1490 C CA . HIS B 1 96 ? -36.070 36.622 22.717 1.00 31.87 96 HIS B CA 1
ATOM 1491 C C . HIS B 1 96 ? -34.575 36.777 22.948 1.00 35.06 96 HIS B C 1
ATOM 1492 O O . HIS B 1 96 ? -33.834 35.792 22.952 1.00 40.09 96 HIS B O 1
ATOM 1499 N N . SER C 1 2 ? -34.799 8.253 10.516 1.00 27.12 2 SER C N 1
ATOM 1500 C CA . SER C 1 2 ? -35.113 9.518 11.236 1.00 22.64 2 SER C CA 1
ATOM 1501 C C . SER C 1 2 ? -36.600 9.725 11.320 1.00 20.12 2 SER C C 1
ATOM 1502 O O . SER C 1 2 ? -37.352 9.193 10.516 1.00 23.03 2 SER C O 1
ATOM 1505 N N . ILE C 1 3 ? -36.999 10.546 12.278 1.00 20.14 3 ILE C N 1
ATOM 1506 C CA . ILE C 1 3 ? -38.366 11.092 12.322 1.00 18.55 3 ILE C CA 1
ATOM 1507 C C . ILE C 1 3 ? -38.537 12.098 11.184 1.00 20.71 3 ILE C C 1
ATOM 1508 O O . ILE C 1 3 ? -37.612 12.873 10.873 1.00 19.96 3 ILE C O 1
ATOM 1513 N N . ALA C 1 4 ? -39.711 12.069 10.563 1.00 16.52 4 ALA C N 1
ATOM 1514 C CA . ALA C 1 4 ? -40.040 13.021 9.528 1.00 15.29 4 ALA C CA 1
ATOM 1515 C C . ALA C 1 4 ? -41.449 13.530 9.763 1.00 14.24 4 ALA C C 1
ATOM 1516 O O . ALA C 1 4 ? -42.248 12.903 10.486 1.00 15.06 4 ALA C O 1
ATOM 1518 N N . VAL C 1 5 ? -41.742 14.658 9.129 1.00 13.40 5 VAL C N 1
ATOM 1519 C CA . VAL C 1 5 ? -43.130 15.082 8.985 1.00 13.47 5 VAL C CA 1
ATOM 1520 C C . VAL C 1 5 ? -43.533 15.026 7.532 1.00 12.66 5 VAL C C 1
ATOM 1521 O O . VAL C 1 5 ? -42.728 15.323 6.636 1.00 14.16 5 VAL C O 1
ATOM 1525 N N . GLY C 1 6 ? -44.793 14.648 7.314 1.00 11.82 6 GLY C N 1
ATOM 1526 C CA . GLY C 1 6 ? -45.366 14.591 5.980 1.00 11.63 6 GLY C CA 1
ATOM 1527 C C . GLY C 1 6 ? -46.594 15.459 5.937 1.00 12.20 6 GLY C C 1
ATOM 1528 O O . GLY C 1 6 ? -47.375 15.484 6.884 1.00 13.89 6 GLY C O 1
ATOM 1529 N N . MET C 1 7 ? -46.771 16.172 4.829 1.00 11.55 7 MET C N 1
ATOM 1530 C CA . MET C 1 7 ? -47.838 17.180 4.704 1.00 11.54 7 MET C CA 1
ATOM 1531 C C . MET C 1 7 ? -48.586 16.986 3.408 1.00 11.19 7 MET C C 1
ATOM 1532 O O . MET C 1 7 ? -47.959 16.823 2.361 1.00 11.62 7 MET C O 1
ATOM 1537 N N . ILE C 1 8 ? -49.926 16.997 3.482 1.00 9.54 8 ILE C N 1
ATOM 1538 C CA . ILE C 1 8 ? -50.767 17.058 2.296 1.00 10.10 8 ILE C CA 1
ATOM 1539 C C . ILE C 1 8 ? -51.690 18.255 2.450 1.00 10.63 8 ILE C C 1
ATOM 1540 O O . ILE C 1 8 ? -52.400 18.382 3.466 1.00 9.86 8 ILE C O 1
ATOM 1545 N N . GLU C 1 9 ? -51.636 19.142 1.456 1.00 10.36 9 GLU C N 1
ATOM 1546 C CA . GLU C 1 9 ? -52.499 20.292 1.393 1.00 9.78 9 GLU C CA 1
ATOM 1547 C C . GLU C 1 9 ? -53.512 20.070 0.285 1.00 10.62 9 GLU C C 1
ATOM 1548 O O . GLU C 1 9 ? -53.161 19.723 -0.855 1.00 11.71 9 GLU C O 1
ATOM 1554 N N . THR C 1 10 ? -54.785 20.246 0.641 1.00 10.39 10 THR C N 1
ATOM 1555 C CA . THR C 1 10 ? -55.862 20.123 -0.325 1.00 10.95 10 THR C CA 1
ATOM 1556 C C . THR C 1 10 ? -56.649 21.433 -0.436 1.00 10.89 10 THR C C 1
ATOM 1557 O O . THR C 1 10 ? -56.559 22.300 0.427 1.00 13.01 10 THR C O 1
ATOM 1561 N N . ARG C 1 11 ? -57.394 21.562 -1.523 1.00 12.83 11 ARG C N 1
ATOM 1562 C CA . ARG C 1 11 ? -58.423 22.601 -1.624 1.00 13.69 11 ARG C CA 1
ATOM 1563 C C . ARG C 1 11 ? -59.696 21.852 -1.282 1.00 13.77 11 ARG C C 1
ATOM 1564 O O . ARG C 1 11 ? -60.119 20.986 -2.037 1.00 19.82 11 ARG C O 1
ATOM 1572 N N . GLY C 1 12 ? -60.294 22.160 -0.142 1.00 12.77 12 GLY C N 1
ATOM 1573 C CA . GLY C 1 12 ? -61.498 21.432 0.317 1.00 12.44 12 GLY C CA 1
ATOM 1574 C C . GLY C 1 12 ? -61.292 20.600 1.559 1.00 12.21 12 GLY C C 1
ATOM 1575 O O . GLY C 1 12 ? -60.285 19.879 1.690 1.00 13.66 12 GLY C O 1
ATOM 1576 N N . PHE C 1 13 ? -62.307 20.605 2.424 1.00 12.01 13 PHE C N 1
ATOM 1577 C CA . PHE C 1 13 ? -62.198 19.922 3.707 1.00 12.32 13 PHE C CA 1
ATOM 1578 C C . PHE C 1 13 ? -62.393 18.379 3.632 1.00 11.23 13 PHE C C 1
ATOM 1579 O O . PHE C 1 13 ? -61.598 17.637 4.201 1.00 11.43 13 PHE C O 1
ATOM 1587 N N . PRO C 1 14 ? -63.435 17.888 2.935 1.00 9.89 14 PRO C N 1
ATOM 1588 C CA . PRO C 1 14 ? -63.592 16.444 2.873 1.00 11.53 14 PRO C CA 1
ATOM 1589 C C . PRO C 1 14 ? -62.360 15.728 2.352 1.00 11.93 14 PRO C C 1
ATOM 1590 O O . PRO C 1 14 ? -61.983 14.684 2.879 1.00 12.20 14 PRO C O 1
ATOM 1594 N N . ALA C 1 15 ? -61.690 16.321 1.370 1.00 12.11 15 ALA C N 1
ATOM 1595 C CA . ALA C 1 15 ? -60.481 15.674 0.830 1.00 12.19 15 ALA C CA 1
ATOM 1596 C C . ALA C 1 15 ? -59.337 15.646 1.845 1.00 11.66 15 ALA C C 1
ATOM 1597 O O . ALA C 1 15 ? -58.567 14.689 1.875 1.00 12.25 15 ALA C O 1
ATOM 1599 N N . VAL C 1 16 ? -59.220 16.683 2.670 1.00 11.16 16 VAL C N 1
ATOM 1600 C CA . VAL C 1 16 ? -58.165 16.699 3.669 1.00 11.76 16 VAL C CA 1
ATOM 1601 C C . VAL C 1 16 ? -58.427 15.662 4.774 1.00 11.96 16 VAL C C 1
ATOM 1602 O O . VAL C 1 16 ? -57.483 15.091 5.317 1.00 11.56 16 VAL C O 1
ATOM 1606 N N . VAL C 1 17 ? -59.708 15.427 5.099 1.00 10.64 17 VAL C N 1
ATOM 1607 C CA . VAL C 1 17 ? -60.052 14.410 6.078 1.00 11.32 17 VAL C CA 1
ATOM 1608 C C . VAL C 1 17 ? -59.729 13.021 5.539 1.00 11.12 17 VAL C C 1
ATOM 1609 O O . VAL C 1 17 ? -59.157 12.194 6.233 1.00 13.45 17 VAL C O 1
ATOM 1613 N N . GLU C 1 18 ? -60.081 12.770 4.281 1.00 12.46 18 GLU C N 1
ATOM 1614 C CA . GLU C 1 18 ? -59.688 11.520 3.653 1.00 13.45 18 GLU C CA 1
ATOM 1615 C C . GLU C 1 18 ? -58.167 11.356 3.579 1.00 13.17 18 GLU C C 1
ATOM 1616 O O . GLU C 1 18 ? -57.672 10.248 3.815 1.00 14.46 18 GLU C O 1
ATOM 1622 N N . ALA C 1 19 ? -57.432 12.422 3.233 1.00 12.22 19 ALA C N 1
ATOM 1623 C CA . ALA C 1 19 ? -55.964 12.350 3.245 1.00 11.92 19 ALA C CA 1
ATOM 1624 C C . ALA C 1 19 ? -55.474 11.937 4.613 1.00 12.84 19 ALA C C 1
ATOM 1625 O O . ALA C 1 19 ? -54.658 11.019 4.718 1.00 14.50 19 ALA C O 1
ATOM 1627 N N . ALA C 1 20 ? -55.963 12.578 5.681 1.00 12.93 20 ALA C N 1
ATOM 1628 C CA . ALA C 1 20 ? -55.527 12.231 7.035 1.00 12.80 20 ALA C CA 1
ATOM 1629 C C . ALA C 1 20 ? -55.856 10.784 7.405 1.00 13.07 20 ALA C C 1
ATOM 1630 O O . ALA C 1 20 ? -55.000 10.081 7.972 1.00 13.82 20 ALA C O 1
ATOM 1632 N N . ASP C 1 21 ? -57.091 10.361 7.126 1.00 12.59 21 ASP C N 1
ATOM 1633 C CA . ASP C 1 21 ? -57.493 9.010 7.495 1.00 15.11 21 ASP C CA 1
ATOM 1634 C C . ASP C 1 21 ? -56.638 7.974 6.783 1.00 13.96 21 ASP C C 1
ATOM 1635 O O . ASP C 1 21 ? -56.195 6.978 7.391 1.00 15.26 21 ASP C O 1
ATOM 1640 N N . SER C 1 22 ? -56.454 8.158 5.469 1.00 14.15 22 SER C N 1
ATOM 1641 C CA A SER C 1 22 ? -55.681 7.194 4.707 0.50 15.86 22 SER C CA 1
ATOM 1642 C CA B SER C 1 22 ? -55.688 7.189 4.707 0.50 15.71 22 SER C CA 1
ATOM 1643 C C . SER C 1 22 ? -54.227 7.171 5.151 1.00 16.30 22 SER C C 1
ATOM 1644 O O . SER C 1 22 ? -53.603 6.094 5.205 1.00 16.54 22 SER C O 1
ATOM 1649 N N . MET C 1 23 ? -53.687 8.345 5.507 1.00 15.32 23 MET C N 1
ATOM 1650 C CA A MET C 1 23 ? -52.306 8.417 5.980 0.50 14.79 23 MET C CA 1
ATOM 1651 C CA B MET C 1 23 ? -52.310 8.439 5.995 0.50 15.07 23 MET C CA 1
ATOM 1652 C C . MET C 1 23 ? -52.106 7.613 7.265 1.00 16.25 23 MET C C 1
ATOM 1653 O O . MET C 1 23 ? -51.173 6.816 7.360 1.00 17.43 23 MET C O 1
ATOM 1662 N N . VAL C 1 24 ? -52.988 7.798 8.246 1.00 14.95 24 VAL C N 1
ATOM 1663 C CA . VAL C 1 24 ? -52.770 7.119 9.555 1.00 16.72 24 VAL C CA 1
ATOM 1664 C C . VAL C 1 24 ? -53.070 5.619 9.488 1.00 17.96 24 VAL C C 1
ATOM 1665 O O . VAL C 1 24 ? -52.638 4.833 10.348 1.00 18.96 24 VAL C O 1
ATOM 1669 N N . LYS C 1 25 ? -53.834 5.213 8.485 1.00 17.92 25 LYS C N 1
ATOM 1670 C CA . LYS C 1 25 ? -54.172 3.796 8.315 1.00 18.35 25 LYS C CA 1
ATOM 1671 C C . LYS C 1 25 ? -53.130 3.028 7.510 1.00 19.91 25 LYS C C 1
ATOM 1672 O O . LYS C 1 25 ? -53.040 1.791 7.586 1.00 22.55 25 LYS C O 1
ATOM 1678 N N . ALA C 1 26 ? -52.323 3.757 6.756 1.00 19.34 26 ALA C N 1
ATOM 1679 C CA . ALA C 1 26 ? -51.419 3.154 5.792 1.00 18.85 26 ALA C CA 1
ATOM 1680 C C . ALA C 1 26 ? -50.094 2.738 6.397 1.00 21.54 26 ALA C C 1
ATOM 1681 O O . ALA C 1 26 ? -49.408 1.872 5.836 1.00 21.69 26 ALA C O 1
ATOM 1683 N N . ALA C 1 27 ? -49.709 3.387 7.496 1.00 18.39 27 ALA C N 1
ATOM 1684 C CA . ALA C 1 27 ? -48.361 3.237 8.070 1.00 18.14 27 ALA C CA 1
ATOM 1685 C C . ALA C 1 27 ? -48.320 3.653 9.518 1.00 18.72 27 ALA C C 1
ATOM 1686 O O . ALA C 1 27 ? -49.319 4.139 10.064 1.00 19.33 27 ALA C O 1
ATOM 1688 N N . ARG C 1 28 ? -47.162 3.466 10.146 1.00 18.09 28 ARG C N 1
ATOM 1689 C CA . ARG C 1 28 ? -47.028 3.788 11.555 1.00 19.40 28 ARG C CA 1
ATOM 1690 C C . ARG C 1 28 ? -46.676 5.262 11.673 1.00 19.11 28 ARG C C 1
ATOM 1691 O O . ARG C 1 28 ? -45.522 5.633 11.858 1.00 20.62 28 ARG C O 1
ATOM 1699 N N . VAL C 1 29 ? -47.699 6.092 11.539 1.00 17.90 29 VAL C N 1
ATOM 1700 C CA . VAL C 1 29 ? -47.553 7.515 11.706 1.00 17.04 29 VAL C CA 1
ATOM 1701 C C . VAL C 1 29 ? -48.677 8.030 12.596 1.00 18.97 29 VAL C C 1
ATOM 1702 O O . VAL C 1 29 ? -49.715 7.373 12.747 1.00 21.38 29 VAL C O 1
ATOM 1706 N N . THR C 1 30 ? -48.467 9.208 13.174 1.00 15.76 30 THR C N 1
ATOM 1707 C CA A THR C 1 30 ? -49.522 9.875 13.937 0.50 14.81 30 THR C CA 1
ATOM 1708 C CA B THR C 1 30 ? -49.498 9.893 13.971 0.50 15.28 30 THR C CA 1
ATOM 1709 C C . THR C 1 30 ? -49.885 11.183 13.262 1.00 14.52 30 THR C C 1
ATOM 1710 O O . THR C 1 30 ? -49.025 11.890 12.738 1.00 15.81 30 THR C O 1
ATOM 1717 N N . LEU C 1 31 ? -51.178 11.484 13.251 1.00 14.51 31 LEU C N 1
ATOM 1718 C CA . LEU C 1 31 ? -51.651 12.766 12.752 1.00 13.44 31 LEU C CA 1
ATOM 1719 C C . LEU C 1 31 ? -51.407 13.827 13.834 1.00 12.50 31 LEU C C 1
ATOM 1720 O O . LEU C 1 31 ? -51.917 13.696 14.961 1.00 14.39 31 LEU C O 1
ATOM 1725 N N . VAL C 1 32 ? -50.659 14.881 13.497 1.00 12.50 32 VAL C N 1
ATOM 1726 C CA . VAL C 1 32 ? -50.158 15.815 14.500 1.00 12.70 32 VAL C CA 1
ATOM 1727 C C . VAL C 1 32 ? -50.524 17.260 14.220 1.00 13.31 32 VAL C C 1
ATOM 1728 O O . VAL C 1 32 ? -50.291 18.123 15.050 1.00 16.09 32 VAL C O 1
ATOM 1732 N N . GLY C 1 33 ? -51.054 17.537 13.032 1.00 13.82 33 GLY C N 1
ATOM 1733 C CA . GLY C 1 33 ? -51.366 18.922 12.703 1.00 14.28 33 GLY C CA 1
ATOM 1734 C C . GLY C 1 33 ? -52.476 19.082 11.691 1.00 12.15 33 GLY C C 1
ATOM 1735 O O . GLY C 1 33 ? -52.677 18.217 10.860 1.00 12.68 33 GLY C O 1
ATOM 1736 N N . TYR C 1 34 ? -53.188 20.212 11.778 1.00 13.00 34 TYR C N 1
ATOM 1737 C CA . TYR C 1 34 ? -54.226 20.589 10.822 1.00 13.57 34 TYR C CA 1
ATOM 1738 C C . TYR C 1 34 ? -54.164 22.105 10.736 1.00 12.48 34 TYR C C 1
ATOM 1739 O O . TYR C 1 34 ? -54.409 22.789 11.736 1.00 14.22 34 TYR C O 1
ATOM 1748 N N . GLU C 1 35 ? -53.833 22.629 9.553 1.00 11.83 35 GLU C N 1
ATOM 1749 C CA . GLU C 1 35 ? -53.637 24.063 9.372 1.00 12.40 35 GLU C CA 1
ATOM 1750 C C . GLU C 1 35 ? -54.485 24.627 8.249 1.00 12.12 35 GLU C C 1
ATOM 1751 O O . GLU C 1 35 ? -54.547 24.066 7.159 1.00 14.19 35 GLU C O 1
ATOM 1757 N N . LYS C 1 36 ? -55.163 25.737 8.531 1.00 14.01 36 LYS C N 1
ATOM 1758 C CA . LYS C 1 36 ? -55.979 26.456 7.562 1.00 14.85 36 LYS C CA 1
ATOM 1759 C C . LYS C 1 36 ? -55.289 27.779 7.232 1.00 13.62 36 LYS C C 1
ATOM 1760 O O . LYS C 1 36 ? -54.923 28.500 8.151 1.00 16.52 36 LYS C O 1
ATOM 1766 N N . ILE C 1 37 ? -55.134 28.110 5.954 1.00 12.77 37 ILE C N 1
ATOM 1767 C CA . ILE C 1 37 ? -54.452 29.350 5.539 1.00 14.17 37 ILE C CA 1
ATOM 1768 C C . ILE C 1 37 ? -55.304 30.242 4.612 1.00 18.45 37 ILE C C 1
ATOM 1769 O O . ILE C 1 37 ? -54.825 31.258 4.054 1.00 18.37 37 ILE C O 1
ATOM 1774 N N . GLY C 1 38 ? -56.548 29.809 4.429 1.00 20.19 38 GLY C N 1
ATOM 1775 C CA . GLY C 1 38 ? -57.534 30.544 3.649 1.00 20.96 38 GLY C CA 1
ATOM 1776 C C . GLY C 1 38 ? -57.565 30.090 2.216 1.00 22.63 38 GLY C C 1
ATOM 1777 O O . GLY C 1 38 ? -56.773 29.217 1.818 1.00 22.61 38 GLY C O 1
ATOM 1778 N N . SER C 1 39 ? -58.492 30.691 1.441 1.00 23.15 39 SER C N 1
ATOM 1779 C 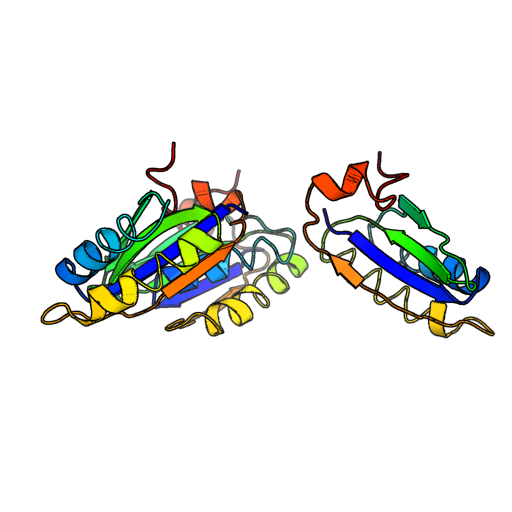CA A SER C 1 39 ? -58.659 30.365 0.028 0.50 22.57 39 SER C CA 1
ATOM 1780 C CA B SER C 1 39 ? -58.661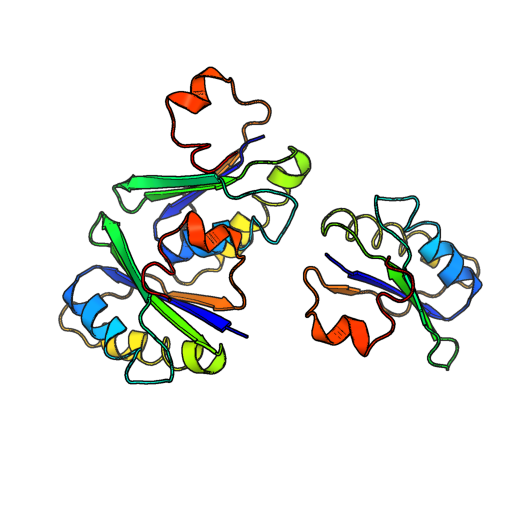 30.350 0.024 0.50 21.67 39 SER C CA 1
ATOM 1781 C C . SER C 1 39 ? -58.948 28.876 -0.139 1.00 15.03 39 SER C C 1
ATOM 1782 O O . SER C 1 39 ? -58.608 28.267 -1.190 1.00 20.09 39 SER C O 1
ATOM 1787 N N . GLY C 1 40 ? -59.555 28.274 0.889 1.00 18.40 40 GLY C N 1
ATOM 1788 C CA . GLY C 1 40 ? -59.940 26.889 0.777 1.00 14.58 40 GLY C CA 1
ATOM 1789 C C . GLY C 1 40 ? -58.784 25.919 0.946 1.00 13.11 40 GLY C C 1
ATOM 1790 O O . GLY C 1 40 ? -58.956 24.726 0.772 1.00 13.51 40 GLY C O 1
ATOM 1791 N N . ARG C 1 41 ? -57.601 26.419 1.319 1.00 14.50 41 ARG C N 1
ATOM 1792 C CA . ARG C 1 41 ? -56.406 25.578 1.420 1.00 12.36 41 ARG C CA 1
ATOM 1793 C C . ARG C 1 41 ? -56.221 25.056 2.834 1.00 11.74 41 ARG C C 1
ATOM 1794 O O . ARG C 1 41 ? -56.077 25.836 3.807 1.00 13.00 41 ARG C O 1
ATOM 1802 N N . VAL C 1 42 ? -56.160 23.738 2.978 1.00 11.11 42 VAL C N 1
ATOM 1803 C CA . VAL C 1 42 ? -56.010 23.154 4.313 1.00 11.16 42 VAL C CA 1
ATOM 1804 C C . VAL C 1 42 ? -54.962 22.080 4.235 1.00 9.60 42 VAL C C 1
ATOM 1805 O O . VAL C 1 42 ? -54.885 21.357 3.246 1.00 11.41 42 VAL C O 1
ATOM 1809 N N . THR C 1 43 ? -54.176 21.947 5.297 1.00 10.85 43 THR C N 1
ATOM 1810 C CA . THR C 1 43 ? -53.065 20.972 5.321 1.00 11.57 43 THR C CA 1
ATOM 1811 C C . THR C 1 43 ? -53.207 20.079 6.557 1.00 10.40 43 THR C C 1
ATOM 1812 O O . THR C 1 43 ? -53.489 20.559 7.673 1.00 11.29 43 THR C O 1
ATOM 1816 N N . VAL C 1 44 ? -52.950 18.789 6.356 1.00 10.10 44 VAL C N 1
ATOM 1817 C CA . VAL C 1 44 ? -52.798 17.852 7.467 1.00 10.31 44 VAL C CA 1
ATOM 1818 C C . VAL C 1 44 ? -51.361 17.361 7.512 1.00 10.52 44 VAL C C 1
ATOM 1819 O O . VAL C 1 44 ? -50.680 17.253 6.457 1.00 10.78 44 VAL C O 1
ATOM 1823 N N . ILE C 1 45 ? -50.876 17.169 8.739 1.00 11.51 45 ILE C N 1
ATOM 1824 C CA . ILE C 1 45 ? -49.468 16.861 8.968 1.00 10.96 45 ILE C CA 1
ATOM 1825 C C . ILE C 1 45 ? -49.352 15.602 9.816 1.00 11.58 45 ILE C C 1
ATOM 1826 O O . ILE C 1 45 ? -50.034 15.481 10.842 1.00 12.33 45 ILE C O 1
ATOM 1831 N N . VAL C 1 46 ? -48.496 14.673 9.379 1.00 12.42 46 VAL C N 1
ATOM 1832 C CA . VAL C 1 46 ? -48.256 13.411 10.097 1.00 12.76 46 VAL C CA 1
ATOM 1833 C C . VAL C 1 46 ? -46.801 13.363 10.493 1.00 12.79 46 VAL C C 1
ATOM 1834 O O . VAL C 1 46 ? -45.966 14.045 9.885 1.00 13.39 46 VAL C O 1
ATOM 1838 N N . ARG C 1 47 ? -46.501 12.521 11.487 1.00 13.79 47 ARG C N 1
ATOM 1839 C CA . ARG C 1 47 ? -45.150 12.342 11.972 1.00 14.64 47 ARG C CA 1
ATOM 1840 C C . ARG C 1 47 ? -44.858 10.851 12.137 1.00 14.99 47 ARG C C 1
ATOM 1841 O O . ARG C 1 47 ? -45.704 10.081 12.608 1.00 16.66 47 ARG C O 1
ATOM 1849 N N . GLY C 1 48 ? -43.642 10.442 11.788 1.00 14.56 48 GLY C N 1
ATOM 1850 C CA . GLY C 1 48 ? -43.216 9.072 12.067 1.00 15.04 48 GLY C CA 1
ATOM 1851 C C . GLY C 1 48 ? -41.866 8.846 11.435 1.00 15.61 48 GLY C C 1
ATOM 1852 O O . GLY C 1 48 ? -41.229 9.785 10.939 1.00 16.42 48 GLY C O 1
ATOM 1853 N N . ASP C 1 49 ? -41.402 7.598 11.460 1.00 16.33 49 ASP C N 1
ATOM 1854 C CA . ASP C 1 49 ? -40.163 7.268 10.783 1.00 18.21 49 ASP C CA 1
ATOM 1855 C C . ASP C 1 49 ? -40.278 7.651 9.305 1.00 17.33 49 ASP C C 1
ATOM 1856 O O . ASP C 1 49 ? -41.340 7.524 8.704 1.00 17.41 49 ASP C O 1
ATOM 1861 N N . VAL C 1 50 ? -39.188 8.112 8.721 1.00 17.76 50 VAL C N 1
ATOM 1862 C CA . VAL C 1 50 ? -39.252 8.567 7.338 1.00 17.89 50 VAL C CA 1
ATOM 1863 C C . VAL C 1 50 ? -39.879 7.582 6.342 1.00 18.55 50 VAL C C 1
ATOM 1864 O O . VAL C 1 50 ? -40.708 7.981 5.513 1.00 17.84 50 VAL C O 1
ATOM 1868 N N . SER C 1 51 ? -39.493 6.309 6.386 1.00 18.03 51 SER C N 1
ATOM 1869 C CA . SER C 1 51 ? -40.071 5.360 5.421 1.00 19.64 51 SER C CA 1
ATOM 1870 C C . SER C 1 51 ? -41.594 5.223 5.615 1.00 18.22 51 SER C C 1
ATOM 1871 O O . SER C 1 51 ? -42.329 5.060 4.648 1.00 19.79 51 SER C O 1
ATOM 1874 N N . GLU C 1 52 ? -42.044 5.239 6.866 1.00 17.11 52 GLU C N 1
ATOM 1875 C CA . GLU C 1 52 ? -43.460 5.173 7.185 1.00 16.25 52 GLU C CA 1
ATOM 1876 C C . GLU C 1 52 ? -44.193 6.417 6.670 1.00 17.42 52 GLU C C 1
ATOM 1877 O O . GLU C 1 52 ? -45.259 6.314 6.088 1.00 17.21 52 GLU C O 1
ATOM 1883 N N . VAL C 1 53 ? -43.595 7.590 6.856 1.00 15.93 53 VAL C N 1
ATOM 1884 C CA . VAL C 1 53 ? -44.166 8.843 6.359 1.00 15.34 53 VAL C CA 1
ATOM 1885 C C . VAL C 1 53 ? -44.245 8.804 4.833 1.00 14.67 53 VAL C C 1
ATOM 1886 O O . VAL C 1 53 ? -45.261 9.193 4.275 1.00 14.95 53 VAL C O 1
ATOM 1890 N N . GLN C 1 54 ? -43.206 8.313 4.150 1.00 14.74 54 GLN C N 1
ATOM 1891 C CA . GLN C 1 54 ? -43.292 8.149 2.696 1.00 16.93 54 GLN C CA 1
ATOM 1892 C C . GLN C 1 54 ? -44.473 7.274 2.252 1.00 17.85 54 GLN C C 1
ATOM 1893 O O . GLN C 1 54 ? -45.250 7.642 1.344 1.00 17.20 54 GLN C O 1
ATOM 1899 N N . ALA C 1 55 ? -44.636 6.125 2.909 1.00 17.36 55 ALA C N 1
ATOM 1900 C CA . ALA C 1 55 ? -45.768 5.253 2.605 1.00 17.52 55 ALA C CA 1
ATOM 1901 C C . ALA C 1 55 ? 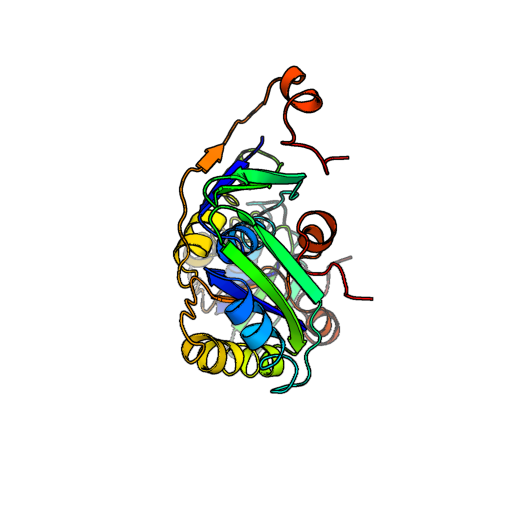-47.107 5.964 2.871 1.00 16.78 55 ALA C C 1
ATOM 1902 O O . ALA C 1 55 ? -48.041 5.865 2.069 1.00 17.71 55 ALA C O 1
ATOM 1904 N N . SER C 1 56 ? -47.183 6.685 3.986 1.00 16.20 56 SER C N 1
ATOM 1905 C CA A SER C 1 56 ? -48.423 7.353 4.378 0.33 13.44 56 SER C CA 1
ATOM 1906 C CA B SER C 1 56 ? -48.389 7.378 4.416 0.33 13.94 56 SER C CA 1
ATOM 1907 C CA C SER C 1 56 ? -48.435 7.329 4.368 0.33 14.80 56 SER C CA 1
ATOM 1908 C C . SER C 1 56 ? -48.789 8.462 3.397 1.00 14.54 56 SER C C 1
ATOM 1909 O O . SER C 1 56 ? -49.943 8.564 2.969 1.00 14.82 56 SER C O 1
ATOM 1916 N N . VAL C 1 57 ? -47.812 9.282 3.025 1.00 14.61 57 VAL C N 1
ATOM 1917 C CA . VAL C 1 57 ? -48.088 10.363 2.072 1.00 13.85 57 VAL C CA 1
ATOM 1918 C C . VAL C 1 57 ? -48.543 9.820 0.719 1.00 15.73 57 VAL C C 1
ATOM 1919 O O . VAL C 1 57 ? -49.493 10.310 0.154 1.00 14.43 57 VAL C O 1
ATOM 1923 N N . SER C 1 58 ? -47.889 8.765 0.218 1.00 15.39 58 SER C N 1
ATOM 1924 C CA A SER C 1 58 ? -48.322 8.147 -1.025 0.50 16.80 58 SER C CA 1
ATOM 1925 C CA B SER C 1 58 ? -48.315 8.136 -1.017 0.50 16.75 58 SER C CA 1
ATOM 1926 C C . SER C 1 58 ? -49.775 7.679 -0.921 1.00 16.36 58 SER C C 1
ATOM 1927 O O . SER C 1 58 ? -50.578 7.929 -1.829 1.00 17.23 58 SER C O 1
ATOM 1932 N N . ALA C 1 59 ? -50.126 7.004 0.179 1.00 15.36 59 ALA C N 1
ATOM 1933 C CA . ALA C 1 59 ? -51.505 6.542 0.388 1.00 17.00 59 ALA C CA 1
ATOM 1934 C C . ALA C 1 59 ? -52.501 7.700 0.455 1.00 15.34 59 ALA C C 1
ATOM 1935 O O . ALA C 1 59 ? -53.587 7.626 -0.122 1.00 17.33 59 ALA C O 1
ATOM 1937 N N . GLY C 1 60 ? -52.111 8.782 1.133 1.00 13.90 60 GLY C N 1
ATOM 1938 C CA . GLY C 1 60 ? -52.994 9.949 1.317 1.00 14.18 60 GLY C CA 1
ATOM 1939 C C . GLY C 1 60 ? -53.275 10.655 0.009 1.00 12.84 60 GLY C C 1
ATOM 1940 O O . GLY C 1 60 ? -54.389 11.101 -0.219 1.00 14.15 60 GLY C O 1
ATOM 1941 N N . ILE C 1 61 ? -52.257 10.753 -0.846 1.00 13.96 61 ILE C N 1
ATOM 1942 C CA . ILE C 1 61 ? -52.424 11.391 -2.157 1.00 15.20 61 ILE C CA 1
ATOM 1943 C C . ILE C 1 61 ? -53.389 10.592 -3.007 1.00 16.14 61 ILE C C 1
ATOM 1944 O O . ILE C 1 61 ? -54.327 11.144 -3.572 1.00 15.39 61 ILE C O 1
ATOM 1949 N N . GLU C 1 62 ? -53.141 9.292 -3.094 1.00 15.44 62 GLU C N 1
ATOM 1950 C CA . GLU C 1 62 ? -54.002 8.377 -3.838 1.00 20.07 62 GLU C CA 1
ATOM 1951 C C . GLU C 1 62 ? -55.449 8.483 -3.382 1.00 17.11 62 GLU C C 1
ATOM 1952 O O . GLU C 1 62 ? -56.360 8.537 -4.200 1.00 18.81 62 GLU C O 1
ATOM 1958 N N . ALA C 1 63 ? -55.662 8.482 -2.070 1.00 15.35 63 ALA C N 1
ATOM 1959 C CA . ALA C 1 63 ? -57.016 8.535 -1.529 1.00 14.68 63 ALA C CA 1
ATOM 1960 C C . ALA C 1 63 ? -57.691 9.891 -1.746 1.00 13.90 63 ALA C C 1
ATOM 1961 O O . ALA C 1 63 ? -58.852 9.965 -2.172 1.00 15.89 63 ALA C O 1
ATOM 1963 N N . ALA C 1 64 ? -56.960 10.975 -1.499 1.00 15.49 64 ALA C N 1
ATOM 1964 C CA . ALA C 1 64 ? -57.539 12.306 -1.600 1.00 14.63 64 ALA C CA 1
ATOM 1965 C C . ALA C 1 64 ? -57.889 12.604 -3.057 1.00 16.02 64 ALA C C 1
ATOM 1966 O O . ALA C 1 64 ? -58.903 13.245 -3.327 1.00 17.08 64 ALA C O 1
ATOM 1968 N N . ASN C 1 65 ? -57.080 12.103 -4.001 1.00 16.96 65 ASN C N 1
ATOM 1969 C CA . ASN C 1 65 ? -57.404 12.249 -5.428 1.00 18.65 65 ASN C CA 1
ATOM 1970 C C . ASN C 1 65 ? -58.742 11.617 -5.835 1.00 18.30 65 ASN C C 1
ATOM 1971 O O . ASN C 1 65 ? -59.351 12.058 -6.817 1.00 23.71 65 ASN C O 1
ATOM 1976 N N . ARG C 1 66 ? -59.151 10.550 -5.142 1.00 16.47 66 ARG C N 1
ATOM 1977 C CA . ARG C 1 66 ? -60.392 9.827 -5.444 1.00 18.92 66 ARG C CA 1
ATOM 1978 C C . ARG C 1 66 ? -61.639 10.444 -4.802 1.00 18.53 66 ARG C C 1
ATOM 1979 O O . ARG C 1 66 ? -62.764 10.010 -5.097 1.00 21.43 66 ARG C O 1
ATOM 1987 N N . VAL C 1 67 ? -61.466 11.442 -3.935 1.00 18.19 67 VAL C N 1
ATOM 1988 C CA . VAL C 1 67 ? -62.624 12.093 -3.306 1.00 17.86 67 VAL C CA 1
ATOM 1989 C C . VAL C 1 67 ? -63.441 12.839 -4.361 1.00 20.86 67 VAL C C 1
ATOM 1990 O O . VAL C 1 67 ? -62.878 13.507 -5.179 1.00 21.33 67 VAL C O 1
ATOM 1994 N N . ASN C 1 68 ? -64.765 12.729 -4.319 1.00 19.66 68 ASN C N 1
ATOM 1995 C CA . ASN C 1 68 ? -65.618 13.533 -5.176 1.00 23.33 68 ASN C CA 1
ATOM 1996 C C . ASN C 1 68 ? -65.390 15.013 -4.906 1.00 20.25 68 ASN C C 1
ATOM 1997 O O . ASN C 1 68 ? -65.712 15.489 -3.830 1.00 23.88 68 ASN C O 1
ATOM 2002 N N . GLY C 1 69 ? -64.818 15.709 -5.883 1.00 20.13 69 GLY C N 1
ATOM 2003 C CA . GLY C 1 69 ? -64.389 17.083 -5.765 1.00 20.65 69 GLY C CA 1
ATOM 2004 C C . GLY C 1 69 ? -63.077 17.229 -5.014 1.00 22.97 69 GLY C C 1
ATOM 2005 O O . GLY C 1 69 ? -62.752 18.332 -4.585 1.00 21.60 69 GLY C O 1
ATOM 2006 N N . GLY C 1 70 ? -62.335 16.125 -4.851 1.00 23.79 70 GLY C N 1
ATOM 2007 C CA . GLY C 1 70 ? -61.014 16.166 -4.198 1.00 26.04 70 GLY C CA 1
ATOM 2008 C C . GLY C 1 70 ? -59.975 16.888 -5.045 1.00 25.96 70 GLY C C 1
ATOM 2009 O O . GLY C 1 70 ? -59.868 16.627 -6.251 1.00 30.48 70 GLY C O 1
ATOM 2010 N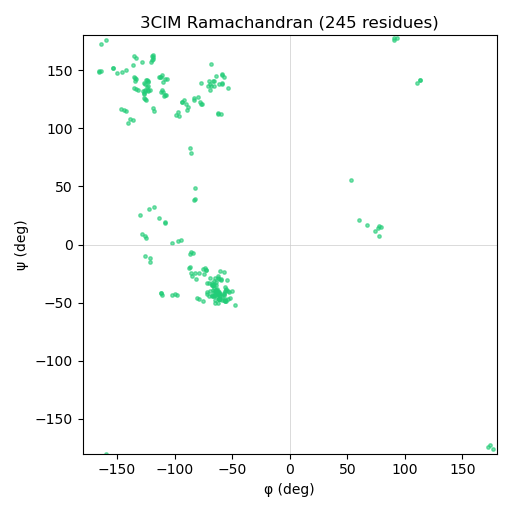 N . GLU C 1 71 ? -59.222 17.801 -4.423 1.00 23.89 71 GLU C N 1
ATOM 2011 C CA . GLU C 1 71 ? -58.109 18.504 -5.082 1.00 20.91 71 GLU C CA 1
ATOM 2012 C C . GLU C 1 71 ? -56.868 18.578 -4.181 1.00 16.67 71 GLU C C 1
ATOM 2013 O O . GLU C 1 71 ? -56.833 19.310 -3.195 1.00 17.44 71 GLU C O 1
ATOM 2019 N N . VAL C 1 72 ? -55.849 17.797 -4.519 1.00 16.12 72 VAL C N 1
ATOM 2020 C CA . VAL C 1 72 ? -54.554 17.858 -3.820 1.00 13.33 72 VAL C CA 1
ATOM 2021 C C . VAL C 1 72 ? -53.739 18.992 -4.428 1.00 15.13 72 VAL C C 1
ATOM 2022 O O . VAL C 1 72 ? -53.536 19.012 -5.647 1.00 17.68 72 VAL C O 1
ATOM 2026 N N . LEU C 1 73 ? -53.287 19.932 -3.600 1.00 12.59 73 LEU C N 1
ATOM 2027 C CA . LEU C 1 73 ? -52.565 21.103 -4.080 1.00 13.79 73 LEU C CA 1
ATOM 2028 C C . LEU C 1 73 ? -51.069 20.992 -3.975 1.00 14.78 73 LEU C C 1
ATOM 2029 O O . LEU C 1 73 ? -50.328 21.361 -4.885 1.00 19.16 73 LEU C O 1
ATOM 2034 N N . SER C 1 74 ? -50.612 20.479 -2.847 1.00 13.59 74 SER C N 1
ATOM 2035 C CA A SER C 1 74 ? -49.188 20.405 -2.580 0.50 14.80 74 SER C CA 1
ATOM 2036 C CA B SER C 1 74 ? -49.188 20.434 -2.554 0.50 14.46 74 SER C CA 1
ATOM 2037 C C . SER C 1 74 ? -48.909 19.369 -1.512 1.00 13.61 74 SER C C 1
ATOM 2038 O O . SER C 1 74 ? -49.736 19.133 -0.626 1.00 14.16 74 SER C O 1
ATOM 2043 N N . THR C 1 75 ? -47.765 18.707 -1.639 1.00 13.82 75 THR C N 1
ATOM 2044 C CA . THR C 1 75 ? -47.380 17.676 -0.684 1.00 14.81 75 THR C CA 1
ATOM 2045 C C . THR C 1 75 ? -45.897 17.776 -0.464 1.00 14.80 75 THR C C 1
ATOM 2046 O O . THR C 1 75 ? -45.161 18.195 -1.351 1.00 16.07 75 THR C O 1
ATOM 2050 N N . HIS C 1 76 ? -45.456 17.401 0.724 1.00 14.21 76 HIS C N 1
ATOM 2051 C CA . HIS C 1 76 ? -44.046 17.475 1.029 1.00 13.49 76 HIS C CA 1
ATOM 2052 C C . HIS C 1 76 ? -43.690 16.698 2.259 1.00 10.88 76 HIS C C 1
ATOM 2053 O O . HIS C 1 76 ? -44.478 16.609 3.189 1.00 13.72 76 HIS C O 1
ATOM 2060 N N . ILE C 1 77 ? -42.460 16.164 2.268 1.00 12.04 77 ILE C N 1
ATOM 2061 C CA . ILE C 1 77 ? -41.935 15.437 3.422 1.00 12.44 77 ILE C CA 1
ATOM 2062 C C . ILE C 1 77 ? -40.637 16.123 3.842 1.00 12.42 77 ILE C C 1
ATOM 2063 O O . ILE C 1 77 ? -39.784 16.441 3.016 1.00 14.28 77 ILE C O 1
ATOM 2068 N N . ILE C 1 78 ? -40.505 16.362 5.140 1.00 13.12 78 ILE C N 1
ATOM 2069 C CA . ILE C 1 78 ? -39.269 16.877 5.711 1.00 13.50 78 ILE C CA 1
ATOM 2070 C C . I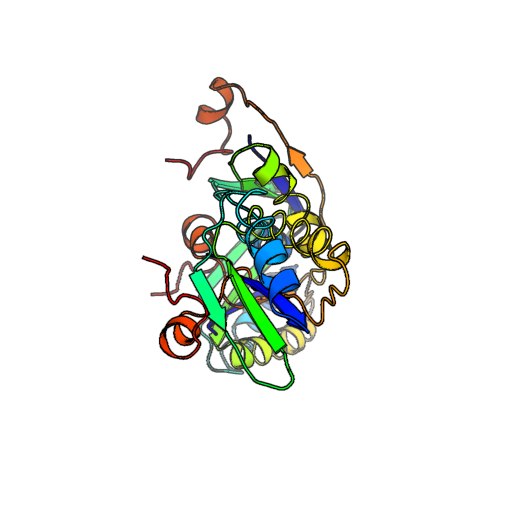LE C 1 78 ? -38.702 15.855 6.699 1.00 13.15 78 ILE C C 1
ATOM 2071 O O . ILE C 1 78 ? -39.306 15.615 7.735 1.00 13.73 78 ILE C O 1
ATOM 2076 N N . ALA C 1 79 ? -37.534 15.293 6.384 1.00 14.97 79 ALA C N 1
ATOM 2077 C CA . ALA C 1 79 ? -36.818 14.461 7.338 1.00 16.11 79 ALA C CA 1
ATOM 2078 C C . ALA C 1 79 ? -36.133 15.384 8.365 1.00 16.59 79 ALA C C 1
ATOM 2079 O O . ALA C 1 79 ? -35.614 16.453 8.036 1.00 18.25 79 ALA C O 1
ATOM 2081 N N . ARG C 1 80 ? -36.164 15.004 9.623 1.00 17.59 80 ARG C N 1
ATOM 2082 C CA . ARG C 1 80 ? -35.426 15.720 10.678 1.00 15.71 80 ARG C CA 1
ATOM 2083 C C . ARG C 1 80 ? -35.758 17.208 10.690 1.00 16.43 80 ARG C C 1
ATOM 2084 O O . ARG C 1 80 ? -34.855 18.052 10.611 1.00 17.06 80 ARG C O 1
ATOM 2092 N N . PRO C 1 81 ? -37.051 17.541 10.800 1.00 14.44 81 PRO C N 1
ATOM 2093 C CA . PRO C 1 81 ? -37.398 18.963 10.894 1.00 17.17 81 PRO C CA 1
ATOM 2094 C C . PRO C 1 81 ? -36.628 19.648 12.026 1.00 16.54 81 PRO C C 1
ATOM 2095 O O . PRO C 1 81 ? -36.526 19.114 13.138 1.00 19.78 81 PRO C O 1
ATOM 2099 N N . HIS C 1 82 ? -36.080 20.826 11.737 1.00 16.15 82 HIS C N 1
ATOM 2100 C CA . HIS C 1 82 ? -35.328 21.588 12.740 1.00 14.61 82 HIS C CA 1
ATOM 2101 C C . HIS C 1 82 ? -36.217 21.898 13.956 1.00 15.29 82 HIS C C 1
ATOM 2102 O O . HIS C 1 82 ? -37.395 22.246 13.811 1.00 16.11 82 HIS C O 1
ATOM 2109 N N . GLU C 1 83 ? -35.666 21.774 15.169 1.00 17.55 83 GLU C N 1
ATOM 2110 C CA . GLU C 1 83 ? -36.459 21.998 16.381 1.00 16.83 83 GLU C CA 1
ATOM 2111 C C . GLU C 1 83 ? -37.035 23.421 16.494 1.00 15.83 83 GLU C C 1
ATOM 2112 O O . GLU C 1 83 ? -38.038 23.618 17.167 1.00 19.04 83 GLU C O 1
ATOM 2118 N N . ASN C 1 84 ? -36.429 24.402 15.809 1.00 15.86 84 ASN C N 1
ATOM 2119 C CA . ASN C 1 84 ? -36.949 25.777 15.842 1.00 14.56 84 ASN C CA 1
ATOM 2120 C C . ASN C 1 84 ? -38.362 25.788 15.235 1.00 12.94 84 ASN C C 1
ATOM 2121 O O . ASN C 1 84 ? -39.184 26.606 15.604 1.00 15.82 84 ASN C O 1
ATOM 2126 N N . LEU C 1 85 ? -38.654 24.873 14.304 1.00 14.71 85 LEU C N 1
ATOM 2127 C CA . LEU C 1 85 ? -39.953 24.908 13.624 1.00 14.45 85 LEU C CA 1
ATOM 2128 C C . LEU C 1 85 ? -41.143 24.657 14.547 1.00 16.26 85 LEU C C 1
ATOM 2129 O O . LEU C 1 85 ? -42.198 25.284 14.369 1.00 16.92 85 LEU C O 1
ATOM 2134 N N . GLU C 1 86 ? -40.947 23.794 15.550 1.00 19.31 86 GLU C N 1
ATOM 2135 C CA . GLU C 1 86 ? -42.034 23.309 16.412 1.00 22.66 86 GLU C CA 1
ATOM 2136 C C . GLU C 1 86 ? -42.798 24.429 17.113 1.00 21.36 86 GLU C C 1
ATOM 2137 O O . GLU C 1 86 ? -44.043 24.410 17.211 1.00 22.68 86 GLU C O 1
ATOM 2143 N N . TYR C 1 87 ? -42.057 25.409 17.614 1.00 18.80 87 TYR C N 1
ATOM 2144 C CA . TYR C 1 87 ? -42.704 26.447 18.400 1.00 20.40 87 TYR C CA 1
ATOM 2145 C C . TYR C 1 87 ? -43.091 27.692 17.603 1.00 19.87 87 TYR C C 1
ATOM 2146 O O . TYR C 1 87 ? -43.600 28.656 18.163 1.00 20.73 87 TYR C O 1
ATOM 2155 N N . VAL C 1 88 ? -42.874 27.656 16.291 1.00 16.61 88 VAL C N 1
ATOM 2156 C CA . VAL C 1 88 ? -43.343 28.744 15.431 1.00 17.19 88 VAL C CA 1
ATOM 2157 C C . VAL C 1 88 ? -44.476 28.329 14.483 1.00 15.44 88 VAL C C 1
ATOM 2158 O O . VAL C 1 88 ? -45.435 29.074 14.281 1.00 16.86 88 VAL C O 1
ATOM 2162 N N . LEU C 1 89 ? -44.339 27.134 13.907 1.00 16.32 89 LEU C N 1
ATOM 2163 C CA . LEU C 1 89 ? -45.265 26.630 12.898 1.00 16.70 89 LEU C CA 1
ATOM 2164 C C . LEU C 1 89 ? -46.055 25.484 13.513 1.00 16.38 89 LEU C C 1
ATOM 2165 O O . LEU C 1 89 ? -45.455 24.674 14.226 1.00 18.64 89 LEU C O 1
ATOM 2170 N N . PRO C 1 90 ? -47.370 25.392 13.226 1.00 16.78 90 PRO C N 1
ATOM 2171 C CA . PRO C 1 90 ? -48.244 24.414 13.899 1.00 17.27 90 PRO C CA 1
ATOM 2172 C C . PRO C 1 90 ? -48.201 22.999 13.304 1.00 17.51 90 PRO C C 1
ATOM 2173 O O . PRO C 1 90 ? -49.225 22.295 13.238 1.00 21.13 90 PRO C O 1
ATOM 2177 N N . ILE C 1 91 ? -47.010 22.573 12.915 1.00 17.62 91 ILE C N 1
ATOM 2178 C CA . ILE C 1 91 ? -46.814 21.267 12.263 1.00 17.45 91 ILE C CA 1
ATOM 2179 C C . ILE C 1 91 ? -46.904 20.094 13.252 1.00 18.47 91 ILE C C 1
ATOM 2180 O O . ILE C 1 91 ? -47.150 18.952 12.849 1.00 20.24 91 ILE C O 1
ATOM 2185 N N . LEU C 1 92 ? -46.701 20.376 14.543 1.00 17.35 92 LEU C N 1
ATOM 2186 C CA . LEU C 1 92 ? -46.563 19.338 15.571 1.00 18.48 92 LEU C CA 1
ATOM 2187 C C . LEU C 1 92 ? -47.469 19.587 16.768 1.00 17.39 92 LEU C C 1
ATOM 2188 O O . LEU C 1 92 ? -47.214 19.098 17.859 1.00 19.53 92 LEU C O 1
ATOM 2193 N N . GLU C 1 93 ? -48.552 20.310 16.527 1.00 17.01 93 GLU C N 1
ATOM 2194 C CA . GLU C 1 93 ? -49.476 20.731 17.575 1.00 18.84 93 GLU C CA 1
ATOM 2195 C C . GLU C 1 93 ? -49.916 19.589 18.476 1.00 17.51 93 GLU C C 1
ATOM 2196 O O . GLU C 1 93 ? -50.043 19.772 19.693 1.00 20.42 93 GLU C O 1
ATOM 2202 N N . HIS C 1 94 ? -50.168 18.422 17.887 1.00 17.21 94 HIS C N 1
ATOM 2203 C CA . HIS C 1 94 ? -50.747 17.309 18.623 1.00 17.66 94 HIS C CA 1
ATOM 2204 C C . HIS C 1 94 ? -49.723 16.197 18.869 1.00 19.56 94 HIS C C 1
ATOM 2205 O O . HIS C 1 94 ? -50.099 15.048 19.146 1.00 23.52 94 HIS C O 1
ATOM 2212 N N . HIS C 1 95 ? -48.428 16.525 18.754 1.00 18.17 95 HIS C N 1
ATOM 2213 C CA . HIS C 1 95 ? -47.396 15.577 19.123 1.00 19.47 95 HIS C CA 1
ATOM 2214 C C . HIS C 1 95 ? -47.020 15.742 20.600 1.00 20.33 95 HIS C C 1
ATOM 2215 O O . HIS C 1 95 ? -46.572 16.821 21.010 1.00 21.77 95 HIS C O 1
ATOM 2222 N N . HIS C 1 96 ? -47.177 14.670 21.383 1.00 24.03 96 HIS C N 1
ATOM 2223 C CA . HIS C 1 96 ? -46.781 14.660 22.806 1.00 26.15 96 HIS C CA 1
ATOM 2224 C C . HIS C 1 96 ? -45.930 13.439 23.112 1.00 31.44 96 HIS C C 1
ATOM 2225 O O . HIS C 1 96 ? -46.271 12.322 22.706 1.00 37.11 96 HIS C O 1
#

B-factor: mean 20.68, std 9.81, range [8.62, 143.44]

CATH classification: 3.30.70.1710

Sequence (282 aa):
IAVGMIETRGFPAVVEAADSSMMVKAARRVTLVGYEKKIGSSGRVTVIVRRGDVSSSEVQASSVSSAGIEEAANRVNGGEVLSSTTHIIARRPHENLEYVLPILEHHHAVVGMIETRGFPAVVEAADSSMMVKAARVTTLVGYEKIGSGRVTVIVRRGDVSEVQASSVSSAGIEAANRVNGGEVLSSTHIIAARRPHENLEYVLPILEHHHSIAVGMIETRGFPAVVEAADSSMMVKAARVTTLVGYEKIGSSGRVTVIVRGDVSEVQASSSVSSAGIEAANRVNGGEVLSSTHIIARPHENLEYVLPILEHHH

Secondary structure (DSSP, 8-state):
-EEEEEEEESHHHHHHHHHHHHHHSSEEEEEEEEEETTEEEEEEEE-HHHHHHHHHHHHHHHHTSTT-EEEEEEEESS--GGGGGTSTTSTT--/-EEEEEEESHHHHHHHHHHHHHHSSEEEEEEEEEETTEEEEEEEE-HHHHHHHHHHHHHHHHTSBT-EEEEEEEESS--GGGTTTSGGGTT--/-EEEEEEEEESHHHHHHHHHHHHHHSSEEEEEEEEEETTEEEEEEEEEHHHHHHHHHHHHHHHHTSTT-EEEEEEEEES--GGGTTTSGGGTT--

Organism: Synechocystis sp. (strain ATCC 27184 / PCC 6803 / Kazusa) (NCBI:txid1111708)

GO terms:
  GO:0043886 structural constituent of carboxysome shell (F, IPI)

Solvent-accessible surface area: 14172 Å² total; per-residue (Å²): 122,0,0,0,40,0,16,0,91,28,110,92,2,1,72,61,0,9,54,19,0,57,158,49,17,213,16,74,71,0,2,89,62,140,112,42,94,45,71,12,20,5,4,0,17,10,36,25,25,56,0,86,51,0,8,74,30,0,52,111,18,0,90,194,35,153,81,21,82,38,49,55,53,106,52,56,36,122,20,108,135,65,56,90,175,103,88,55,15,17,104,102,105,196,22,7,0,38,0,15,0,57,1,0,0,1,0,0,21,0,0,4,20,0,8,46,24,8,149,17,43,0,2,0,27,63,88,112,30,68,0,69,0,21,0,4,0,106,13,111,62,69,22,0,93,42,0,8,62,27,0,50,106,20,0,91,200,6,105,46,23,81,38,50,55,52,107,52,56,37,203,44,120,127,65,55,107,174,102,86,49,23,29,105,42,73,195,67,80,0,0,0,0,0,0,0,87,28,110,94,3,1,73,56,0,9,53,20,0,57,156,50,20,204,12,79,78,0,2,81,15,125,6,35,62,44,20,14,1,5,0,0,54,9,89,44,69,58,0,95,49,0,8,64,25,0,51,107,19,0,90,202,35,155,80,23,83,38,34,4,13,39,51,6,27,143,24,33,127,11,0,97,126,15,1,36,0,24,104,107,76,193

InterPro domains:
  IPR000249 Bacterial microcompartment domain [PF00936] (4-81)
  IPR000249 Bacterial microcompartment domain [SM00877] (3-81)
  IPR020808 Bacterial microcompartments protein, conserved site [PS01139] (21-40)
  IPR037233 CcmK-like superfamily [G3DSA:3.30.70.1710] (1-103)
  IPR037233 CcmK-like superfamily [SSF143414] (4-100)
  IPR044872 CcmK/CsoS1, bacterial microcompartment domain [PS51930] (4-90)
  IPR046380 Carboxysome shell protein CcmK [MF_00854] (1-102)
  IPR050575 Bacterial microcompartment shell [PTHR33941] (2-97)

Radius of gyration: 22.04 Å; Cα contacts (8 Å, |Δi|>4): 812; chains: 3; bounding box: 70×48×29 Å

Nearest PDB structures (foldseek):
  3cim-assembly2_A  TM=1.009E+00  e=1.670E-17  Synechocystis sp.
  4ox7-assembly1_F  TM=1.006E+00  e=9.947E-15  Synechococcus elongatus PCC 7942 = FACHB-805
  3ssq-assembly1_A-2  TM=1.004E+00  e=1.129E-14  Thermosynechococcus vestitus BP-1
  6owg-assembly1_F  TM=9.962E-01  e=2.916E-14  Halothece sp. PCC 7418
  4ox6-assembly1_A  TM=9.913E-01  e=2.237E-11  Synechococcus elongatus PCC 7942 = FACHB-805

Foldseek 3Di:
DKKKKWKWQADVLQVQLVVQLVVQFPKDWADWDDDDPSIIMTMIDDAPVSNVRSNVRSVVRQVPPDVRGTDDIDMDRDDDPVCVVPPSRHNRPD/DKKKWKWQADVLQVQLVVQLVVQFPKAFFDWDDDDPSIIMTMIDDDVVSNVRSNVRSVVRQVPDDVRGTDDIDDDDPDDPVCVVPPRRGNRPD/DKKKKKWKWQADVLQVQLQVQLVVFFPKAWFAWDDDDPSIIMTMIMDPVVSNVRSNVRSVVRQVPPDVRGTDDIDMGDPPDPVCVVPPRRGNRPD